Protein AF-0000000083021044 (afdb_homodimer)

pLDDT: mean 78.01, std 15.36, range [31.64, 97.0]

Solvent-accessible surface area (backbone atoms only — not comparable to full-atom values): 18162 Å² total; per-residue (Å²): 94,71,62,59,51,50,44,26,51,69,60,33,57,65,56,60,60,40,47,51,57,67,43,40,63,58,53,46,48,50,33,52,51,27,56,54,63,16,40,71,82,75,56,84,70,78,70,78,61,80,80,69,59,65,55,61,57,56,46,68,74,51,58,67,66,60,39,52,46,48,49,30,51,53,47,49,54,54,48,48,44,67,67,68,42,84,64,79,58,44,89,50,41,62,68,36,46,51,48,26,52,50,46,48,52,53,52,36,54,53,40,51,55,42,48,50,48,48,46,40,20,47,51,50,48,42,17,70,74,54,40,55,37,52,27,50,37,47,51,52,45,53,49,50,55,51,53,52,51,46,48,53,50,51,51,51,51,47,55,60,58,58,59,58,65,67,78,106,94,72,61,59,53,52,42,26,50,67,60,35,57,64,55,59,60,41,49,50,58,67,42,38,62,56,55,49,48,50,35,51,52,26,57,53,64,16,39,71,82,75,58,84,71,77,69,80,60,79,79,67,60,65,56,62,57,56,45,68,75,50,59,66,66,59,38,52,46,48,51,31,52,52,48,48,54,54,47,47,43,67,65,69,40,83,65,80,59,46,89,49,41,62,69,36,46,50,49,26,52,50,47,47,52,52,52,36,54,54,40,50,54,45,45,50,47,48,46,43,22,47,52,49,47,43,17,72,75,55,42,55,37,53,26,51,37,47,51,51,45,52,49,52,53,51,52,52,52,46,49,53,49,51,52,51,51,48,53,60,58,57,59,60,65,67,78,105

Nearest PDB structures (foldseek):
  7ux1-assembly1_A  TM=3.357E-01  e=3.607E-01  Escherichia coli K-12
  8c5v-assembly1_I  TM=1.972E-01  e=9.872E+00  Escherichia coli
  7nyw-assembly1_B  TM=2.671E-01  e=3.184E+00  Photorhabdus thracensis
  8c5v-assembly1_I  TM=2.238E-01  e=6.993E+00  Escherichia coli

Foldseek 3Di:
DVVLVCLLCVQPPCCLVVVLVVCVVVLVVLLVVLVPQQADDDDPDDDPDDDPVVVVVVQVPDDPLSVLVVVLVVLVVVLVCLVPPDCPVGPTRPVSSVSSSVSSVVSNVSSVVSSVSSVVSSLVSLCVVPNNVVSVVVVVVVVVVVVVVVVVVVVVVVVVVVVVVPVD/DVVLVVLLCVQPPCCLVVVLVVCVVVLVVLLVVLVPQQADDDDPDDDPDDDPVVVVVVQVPDDPLSVLVVVLVVLVVVLVCLVPPDCPVGPTRPVSSVSSSVSSVVSNVSSVVVSVSSVVSSLVSLCVVPHNVVSVVVVVVVVVVVVVVVVVVVVVVVVVVVVVVPVD

Secondary structure (DSSP, 8-state):
-HHHHHHHHHHS-HHHHHHHHHHHHHHHHHHHHHHHHHSSSPP-PPPSS---HHHHHHHTTS-HHHHHHHHHHHHHHHHHHHHHS--TT----HHHHHHHHHHHHHHHHHHHHHHHHHHHHHHHHHHHHH-HHHHHHHHHHHHHHHHHHHHHHHHHHHHHHHHHHH--/-HHHHHHHHHHS-HHHHHHHHHHHHHHHHHHHHHHHHHSSSPP-PPPSS---HHHHHHHTTS-HHHHHHHHHHHHHHHHHHHHHS-GGG----HHHHHHHHHHHHHHHHHHHHHHHHHHHHHHHHHHHHH-HHHHHHHHHHHHHHHHHHHHHHHHHHHHHHHHHHH--

Sequence (336 aa):
DQRCLLVLCSTLSPALCCDWLRHYGHYSNMSLSLLRLMGGQVTEQESPVPFPYRFYISIRTTEVRSQVVFVRDSLVQIADLYRHGNLSSVTWDTDRTNGFRMSLDRQIDELRTLTVALSVALTVVLCLQGGGSAYWQLIRKETQLHLEQLDLLVNSIRSSVVSTSVQGDQRCLLVLCSTLSPALCCDWLRHYGHYSNMSLSLLRLMGGQVTEQESPVPFPYRFYISIRTTEVRSQVVFVRDSLVQIADLYRHGNLSSVTWDTDRTNGFRMSLDRQIDELRTLTVALSVALTVVLCLQGGGSAYWQLIRKETQLHLEQLDLLVNSIRSSVVSTSVQG

Organism: Echeneis naucrates (NCBI:txid173247)

Radius of gyration: 20.8 Å; Cα contacts (8 Å, |Δi|>4): 319; chains: 2; bounding box: 54×59×43 Å

Structure (mmCIF, N/CA/C/O backbone):
data_AF-0000000083021044-model_v1
#
loop_
_entity.id
_entity.type
_entity.pdbx_description
1 polymer 'Interferon a3-like'
#
loop_
_atom_site.group_PDB
_atom_site.id
_atom_site.type_symbol
_atom_site.label_atom_id
_atom_site.label_alt_id
_atom_site.label_comp_id
_atom_site.label_asym_id
_atom_site.label_entity_id
_atom_site.label_seq_id
_atom_site.pdbx_PDB_ins_code
_atom_site.Cartn_x
_atom_site.Cartn_y
_atom_site.Cartn_z
_atom_site.occupancy
_atom_site.B_iso_or_equiv
_atom_site.auth_seq_id
_atom_site.auth_comp_id
_atom_site.auth_asym_id
_atom_site.auth_atom_id
_atom_site.pdbx_PDB_model_num
ATOM 1 N N . ASP A 1 1 ? 11.648 18.5 -1.213 1 32.34 1 ASP A N 1
ATOM 2 C CA . ASP A 1 1 ? 13 18.984 -0.949 1 32.34 1 ASP A CA 1
ATOM 3 C C . ASP A 1 1 ? 13.828 17.938 -0.199 1 32.34 1 ASP A C 1
ATOM 5 O O . ASP A 1 1 ? 13.297 17.234 0.656 1 32.34 1 ASP A O 1
ATOM 9 N N . GLN A 1 2 ? 14.977 17.625 -0.726 1 36.31 2 GLN A N 1
ATOM 10 C CA . GLN A 1 2 ? 16.016 16.781 -0.146 1 36.31 2 GLN A CA 1
ATOM 11 C C . GLN A 1 2 ? 16.141 17.016 1.356 1 36.31 2 GLN A C 1
ATOM 13 O O . GLN A 1 2 ? 16.5 16.109 2.105 1 36.31 2 GLN A O 1
ATOM 18 N N . ARG A 1 3 ? 15.852 18.234 1.677 1 41.44 3 ARG A N 1
ATOM 19 C CA . ARG A 1 3 ? 16.031 18.625 3.07 1 41.44 3 ARG A CA 1
ATOM 20 C C . ARG A 1 3 ? 15.086 17.859 3.984 1 41.44 3 ARG A C 1
ATOM 22 O O . ARG A 1 3 ? 15.484 17.422 5.066 1 41.44 3 ARG A O 1
ATOM 29 N N . CYS A 1 4 ? 13.938 17.641 3.514 1 41.75 4 CYS A N 1
ATOM 30 C CA . CYS A 1 4 ? 12.953 16.891 4.273 1 41.75 4 CYS A CA 1
ATOM 31 C C . CYS A 1 4 ? 13.406 15.445 4.461 1 41.75 4 CYS A C 1
ATOM 33 O O . CYS A 1 4 ? 13.242 14.875 5.543 1 41.75 4 CYS A O 1
ATOM 35 N N . LEU A 1 5 ? 14.023 14.898 3.471 1 44.34 5 LEU A N 1
ATOM 36 C CA . LEU A 1 5 ? 14.555 13.547 3.582 1 44.34 5 LEU A CA 1
ATOM 37 C C . LEU A 1 5 ? 15.688 13.484 4.602 1 44.34 5 LEU A C 1
ATOM 39 O O . LEU A 1 5 ? 15.742 12.562 5.422 1 44.34 5 LEU A O 1
ATOM 43 N N . LEU A 1 6 ? 16.578 14.422 4.43 1 44.88 6 LEU A N 1
ATOM 44 C CA . LEU A 1 6 ? 17.719 14.469 5.348 1 44.88 6 LEU A CA 1
ATOM 45 C C . LEU A 1 6 ? 17.25 14.617 6.789 1 44.88 6 LEU A C 1
ATOM 47 O O . LEU A 1 6 ? 17.766 13.961 7.691 1 44.88 6 LEU A O 1
ATOM 51 N N . VAL A 1 7 ? 16.219 15.445 6.93 1 49.03 7 VAL A N 1
ATOM 52 C CA . VAL A 1 7 ? 15.711 15.656 8.281 1 49.03 7 VAL A CA 1
ATOM 53 C C . VAL A 1 7 ? 15.039 14.383 8.781 1 49.03 7 VAL A C 1
ATOM 55 O O . VAL A 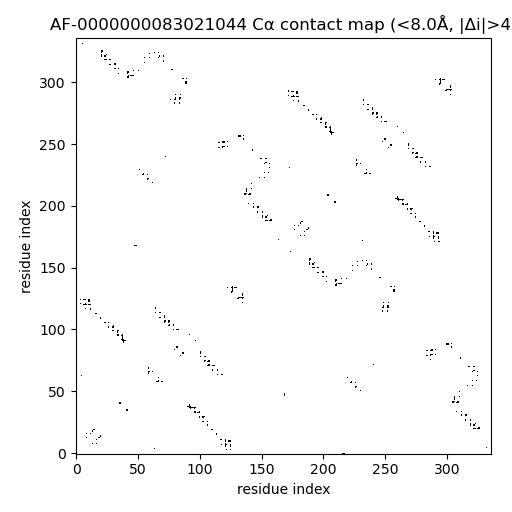1 7 ? 15.211 14 9.938 1 49.03 7 VAL A O 1
ATOM 58 N N . LEU A 1 8 ? 14.375 13.664 7.832 1 53.72 8 LEU A N 1
ATOM 59 C CA . LEU A 1 8 ? 13.75 12.414 8.242 1 53.72 8 LEU A CA 1
ATOM 60 C C . LEU A 1 8 ? 14.797 11.391 8.656 1 53.72 8 LEU A C 1
ATOM 62 O O . LEU A 1 8 ? 14.641 10.719 9.68 1 53.72 8 LEU A O 1
ATOM 66 N N . CYS A 1 9 ? 15.734 11.242 7.762 1 50.03 9 CYS A N 1
ATOM 67 C CA . CYS A 1 9 ? 16.812 10.312 8.094 1 50.03 9 CYS A CA 1
ATOM 68 C C . CYS A 1 9 ? 17.562 10.766 9.336 1 50.03 9 CYS A C 1
ATOM 70 O O . CYS A 1 9 ? 18.031 9.938 10.125 1 50.03 9 CYS A O 1
ATOM 72 N N . SER A 1 10 ? 17.672 12.07 9.438 1 51.81 10 SER A N 1
ATOM 73 C CA . SER A 1 10 ? 18.375 12.578 10.609 1 51.81 10 SER A CA 1
ATOM 74 C C . SER A 1 10 ? 17.578 12.312 11.883 1 51.81 10 SER A C 1
ATOM 76 O O . SER A 1 10 ? 18.141 12.281 12.984 1 51.81 10 SER A O 1
ATOM 78 N N . THR A 1 11 ? 16.281 12.195 11.664 1 51.59 11 THR A N 1
ATOM 79 C CA . THR A 1 11 ? 15.43 11.93 12.82 1 51.59 11 THR A CA 1
ATOM 80 C C . THR A 1 11 ? 15.305 10.422 13.055 1 51.59 11 THR A C 1
ATOM 82 O O . THR A 1 11 ? 14.93 9.992 14.148 1 51.59 11 THR A O 1
ATOM 85 N N . LEU A 1 12 ? 15.43 9.719 12 1 55.06 12 LEU A N 1
ATOM 86 C CA . LEU A 1 12 ? 15.461 8.266 12.172 1 55.06 12 LEU A CA 1
ATOM 87 C C . LEU A 1 12 ? 16.859 7.789 12.516 1 55.06 12 LEU A C 1
ATOM 89 O O . LEU A 1 12 ? 17.844 8.406 12.109 1 55.06 12 LEU A O 1
ATOM 93 N N . SER A 1 13 ? 17.031 6.918 13.43 1 57.03 13 SER A N 1
ATOM 94 C CA . SER A 1 13 ? 18.359 6.367 13.625 1 57.03 13 SER A CA 1
ATOM 95 C C . SER A 1 13 ? 18.906 5.758 12.336 1 57.03 13 SER A C 1
ATOM 97 O O . SER A 1 13 ? 18.172 5.129 11.578 1 57.03 13 SER A O 1
ATOM 99 N N . PRO A 1 14 ? 20.062 6.219 11.898 1 53.38 14 PRO A N 1
ATOM 100 C CA . PRO A 1 14 ? 20.75 5.547 10.789 1 53.38 14 PRO A CA 1
ATOM 101 C C . PRO A 1 14 ? 20.5 4.039 10.773 1 53.38 14 PRO A C 1
ATOM 103 O O . PRO A 1 14 ? 20.344 3.447 9.703 1 53.38 14 PRO A O 1
ATOM 106 N N . ALA A 1 15 ? 20.297 3.479 11.875 1 56.53 15 ALA A N 1
ATOM 107 C CA . ALA A 1 15 ? 20.156 2.033 12.016 1 56.53 15 ALA A CA 1
ATOM 108 C C . ALA A 1 15 ? 18.828 1.554 11.461 1 56.53 15 ALA A C 1
ATOM 110 O O . ALA A 1 15 ? 18.766 0.54 10.758 1 56.53 15 ALA A O 1
ATOM 111 N N . LEU A 1 16 ? 17.828 2.275 11.734 1 59.22 16 LEU A N 1
ATOM 112 C CA . LEU A 1 16 ? 16.516 1.773 11.344 1 59.22 16 LEU A CA 1
ATOM 113 C C . LEU A 1 16 ? 16.328 1.841 9.836 1 59.22 16 LEU A C 1
ATOM 115 O O . LEU A 1 16 ? 15.867 0.88 9.219 1 59.22 16 LEU A O 1
ATOM 119 N N . CYS A 1 17 ? 16.688 3.021 9.336 1 60.53 17 CYS A N 1
ATOM 120 C CA . CYS A 1 17 ? 16.562 3.146 7.887 1 60.53 17 CYS A CA 1
ATOM 121 C C . CYS A 1 17 ? 17.656 2.34 7.184 1 60.53 17 CYS A C 1
ATOM 123 O O . CYS A 1 17 ? 17.359 1.552 6.285 1 60.53 17 CYS A O 1
ATOM 125 N N . CYS A 1 18 ? 18.75 2.393 7.82 1 65.12 18 CYS A N 1
ATOM 126 C CA . CYS A 1 18 ? 19.922 1.852 7.148 1 65.12 18 CYS A CA 1
ATOM 127 C C . CYS A 1 18 ? 19.984 0.335 7.289 1 65.12 18 CYS A C 1
ATOM 129 O O . CYS A 1 18 ? 20.328 -0.368 6.34 1 65.12 18 CYS A O 1
ATOM 131 N N . ASP A 1 19 ? 19.594 -0.045 8.438 1 73.19 19 ASP A N 1
ATOM 132 C CA . ASP A 1 19 ? 19.766 -1.478 8.656 1 73.19 19 ASP A CA 1
ATOM 133 C C . ASP A 1 19 ? 18.891 -2.291 7.711 1 73.19 19 ASP A C 1
ATOM 135 O O . ASP A 1 19 ? 19.359 -3.191 7.023 1 73.19 19 ASP A O 1
ATOM 139 N N . TRP A 1 20 ? 17.703 -1.823 7.609 1 75.25 20 TRP A N 1
ATOM 140 C CA . TRP A 1 20 ? 16.797 -2.586 6.746 1 75.25 20 TRP A CA 1
ATOM 141 C C . TRP A 1 20 ? 17.188 -2.412 5.277 1 75.25 20 TRP A C 1
ATOM 143 O O . TRP A 1 20 ? 17.203 -3.383 4.516 1 75.25 20 TRP A O 1
ATOM 153 N N . LEU A 1 21 ? 17.453 -1.235 4.941 1 76.5 21 LEU A N 1
ATOM 154 C CA . LEU A 1 21 ? 17.828 -0.965 3.561 1 76.5 21 LEU A CA 1
ATOM 155 C C . LEU A 1 21 ? 19.094 -1.732 3.186 1 76.5 21 LEU A C 1
ATOM 157 O O . LEU A 1 21 ? 19.188 -2.275 2.082 1 76.5 21 LEU A O 1
ATOM 161 N N . ARG A 1 22 ? 19.953 -1.799 4.297 1 76.94 22 ARG A N 1
ATOM 162 C CA . ARG A 1 22 ? 21.234 -2.451 4.059 1 76.94 22 ARG A CA 1
ATOM 163 C C . ARG A 1 22 ? 21.062 -3.957 3.889 1 76.94 22 ARG A C 1
ATOM 165 O O . ARG A 1 22 ? 21.75 -4.582 3.084 1 76.94 22 ARG A O 1
ATOM 172 N N . HIS A 1 23 ? 20.062 -4.465 4.484 1 86.19 23 HIS A N 1
ATOM 173 C CA . HIS A 1 23 ? 19.969 -5.918 4.504 1 86.19 23 HIS A CA 1
ATOM 174 C C . HIS A 1 23 ? 18.859 -6.41 3.578 1 86.19 23 HIS A C 1
ATOM 176 O O . HIS A 1 23 ? 18.703 -7.617 3.377 1 86.19 23 HIS A O 1
ATOM 182 N N . TYR A 1 24 ? 18.172 -5.52 2.967 1 87.75 24 TYR A N 1
ATOM 183 C CA . TYR A 1 24 ? 17.047 -5.93 2.145 1 87.75 24 TYR A CA 1
ATOM 184 C C . TYR A 1 24 ? 17.484 -6.867 1.029 1 87.75 24 TYR A C 1
ATOM 186 O O . TYR A 1 24 ? 16.781 -7.82 0.693 1 87.75 24 TYR A O 1
ATOM 194 N N . GLY A 1 25 ? 18.672 -6.516 0.46 1 88.31 25 GLY A N 1
ATOM 195 C CA . GLY A 1 25 ? 19.172 -7.379 -0.593 1 88.31 25 GLY A CA 1
ATOM 196 C C . GLY A 1 25 ? 19.328 -8.828 -0.16 1 88.31 25 GLY A C 1
ATOM 197 O O . GLY A 1 25 ? 19.016 -9.742 -0.925 1 88.31 25 GLY A O 1
ATOM 198 N N . HIS A 1 26 ? 19.797 -8.938 0.999 1 90.38 26 HIS A N 1
ATOM 199 C CA . HIS A 1 26 ? 19.938 -10.281 1.548 1 90.38 26 HIS A CA 1
ATOM 200 C C . HIS A 1 26 ? 18.594 -10.953 1.725 1 90.38 26 HIS A C 1
ATOM 202 O O . HIS A 1 26 ? 18.406 -12.109 1.33 1 90.38 26 HIS A O 1
ATOM 208 N N . TYR A 1 27 ? 17.656 -10.281 2.281 1 90.56 27 TYR A N 1
ATOM 209 C CA . TYR A 1 27 ? 16.328 -10.836 2.514 1 90.56 27 TYR A CA 1
ATOM 210 C C . TYR A 1 27 ? 15.609 -11.117 1.196 1 90.56 27 TYR A C 1
ATOM 212 O O . TYR A 1 27 ? 14.953 -12.148 1.051 1 90.56 27 TYR A O 1
ATOM 220 N N . SER A 1 28 ? 15.75 -10.172 0.326 1 91.38 28 SER A N 1
ATOM 221 C CA . SER A 1 28 ? 15.156 -10.352 -0.994 1 91.38 28 SER A CA 1
ATOM 222 C C . SER A 1 28 ? 15.727 -11.57 -1.701 1 91.38 28 SER A C 1
ATOM 224 O O . SER A 1 28 ? 14.984 -12.375 -2.271 1 91.38 28 SER A O 1
ATOM 226 N N . ASN A 1 29 ? 17.031 -11.75 -1.617 1 93.5 29 ASN A N 1
ATOM 227 C CA . ASN A 1 29 ? 17.688 -12.898 -2.225 1 93.5 29 ASN A CA 1
ATOM 228 C C . ASN A 1 29 ? 17.219 -14.211 -1.59 1 93.5 29 ASN A C 1
ATOM 230 O O . ASN A 1 29 ? 17.047 -15.211 -2.283 1 93.5 29 ASN A O 1
ATOM 234 N N . MET A 1 30 ? 17.172 -14.125 -0.341 1 93.94 30 MET A N 1
ATOM 235 C CA . MET A 1 30 ? 16.688 -15.305 0.364 1 93.94 30 MET A CA 1
ATOM 236 C C . MET A 1 30 ? 15.273 -15.664 -0.088 1 93.94 30 MET A C 1
ATOM 238 O O . MET A 1 30 ? 14.992 -16.828 -0.406 1 93.94 30 MET A O 1
ATOM 242 N N . SER A 1 31 ? 14.391 -14.695 -0.135 1 95.88 31 SER A N 1
ATOM 243 C CA . SER A 1 31 ? 13.023 -14.922 -0.577 1 95.88 31 SER A CA 1
ATOM 244 C C . SER A 1 31 ? 12.984 -15.445 -2.012 1 95.88 31 SER A C 1
ATOM 246 O O . SER A 1 31 ? 12.242 -16.375 -2.318 1 95.88 31 SER A O 1
ATOM 248 N N . LEU A 1 32 ? 13.773 -14.883 -2.891 1 96 32 LEU A N 1
ATOM 249 C CA . LEU A 1 32 ? 13.82 -15.281 -4.293 1 96 32 LEU A CA 1
ATOM 250 C C . LEU A 1 32 ? 14.359 -16.703 -4.445 1 96 32 LEU A C 1
ATOM 252 O O . LEU A 1 32 ? 13.844 -17.484 -5.242 1 96 32 LEU A O 1
ATOM 256 N N . SER A 1 33 ? 15.438 -16.984 -3.66 1 95.56 33 SER A N 1
ATOM 257 C CA . SER A 1 33 ? 16.016 -18.328 -3.703 1 95.56 33 SER A CA 1
ATOM 258 C C . SER A 1 33 ? 15.008 -19.375 -3.24 1 95.56 33 SER A C 1
ATOM 260 O O . SER A 1 33 ? 14.852 -20.422 -3.875 1 95.56 33 SER A O 1
ATOM 262 N N . LEU A 1 34 ? 14.312 -19.094 -2.146 1 96.31 34 LEU A N 1
ATOM 263 C CA . LEU A 1 34 ? 13.297 -20 -1.637 1 96.31 34 LEU A CA 1
ATOM 264 C C . LEU A 1 34 ? 12.164 -20.172 -2.646 1 96.31 34 LEU A C 1
ATOM 266 O O . LEU A 1 34 ? 11.695 -21.297 -2.873 1 96.31 34 LEU A O 1
ATOM 270 N N . LEU A 1 35 ? 11.773 -19.156 -3.271 1 96.19 35 LEU A N 1
ATOM 271 C CA . LEU A 1 35 ? 10.719 -19.188 -4.285 1 96.19 35 LEU A CA 1
ATOM 272 C C . LEU A 1 35 ? 11.141 -20.047 -5.469 1 96.19 35 LEU A C 1
ATOM 274 O O . LEU A 1 35 ? 10.328 -20.812 -5.992 1 96.19 35 LEU A O 1
ATOM 278 N N . ARG A 1 36 ? 12.344 -19.922 -5.852 1 93.5 36 ARG A N 1
ATOM 279 C CA . ARG A 1 36 ? 12.859 -20.688 -6.977 1 93.5 36 ARG A CA 1
ATOM 280 C C . ARG A 1 36 ? 12.938 -22.172 -6.633 1 93.5 36 ARG A C 1
ATOM 282 O O . ARG A 1 36 ? 12.664 -23.031 -7.477 1 93.5 36 ARG A O 1
ATOM 289 N N . LEU A 1 37 ? 13.25 -22.438 -5.398 1 94.56 37 LEU A N 1
ATOM 290 C CA . LEU A 1 37 ? 13.539 -23.812 -5 1 94.56 37 LEU A CA 1
ATOM 291 C C . LEU A 1 37 ? 12.266 -24.531 -4.559 1 94.56 37 LEU A C 1
ATOM 293 O O . LEU A 1 37 ? 12.234 -25.75 -4.469 1 94.56 37 LEU A O 1
ATOM 297 N N . MET A 1 38 ? 11.25 -23.75 -4.246 1 94.5 38 MET A N 1
ATOM 298 C CA . MET A 1 38 ? 10.062 -24.375 -3.674 1 94.5 38 MET A CA 1
ATOM 299 C C . MET A 1 38 ? 9.32 -25.203 -4.727 1 94.5 38 MET A C 1
ATOM 301 O O . MET A 1 38 ? 8.633 -26.172 -4.395 1 94.5 38 MET A O 1
ATOM 305 N N . GLY A 1 39 ? 9.562 -24.766 -5.848 1 88.06 39 GLY A N 1
ATOM 306 C CA . GLY A 1 39 ? 8.906 -25.469 -6.941 1 88.06 39 GLY A CA 1
ATOM 307 C C . GLY A 1 39 ? 9.867 -25.891 -8.031 1 88.06 39 GLY A C 1
ATOM 308 O O . GLY A 1 39 ? 11.078 -25.672 -7.93 1 88.06 39 GLY A O 1
ATOM 309 N N . GLY A 1 40 ? 9.531 -26.766 -8.93 1 83.06 40 GLY A N 1
ATOM 310 C CA . GLY A 1 40 ? 10.328 -27.141 -10.094 1 83.06 40 GLY A CA 1
ATOM 311 C C . GLY A 1 40 ? 10.562 -25.984 -11.055 1 83.06 40 GLY A C 1
ATOM 312 O O . GLY A 1 40 ? 10.758 -24.844 -10.633 1 83.06 40 GLY A O 1
ATOM 313 N N . GLN A 1 41 ? 10.648 -26.25 -12.211 1 88.5 41 GLN A N 1
ATOM 314 C CA . GLN A 1 41 ? 10.898 -25.234 -13.227 1 88.5 41 GLN A CA 1
ATOM 315 C C . GLN A 1 41 ? 9.766 -24.203 -13.266 1 88.5 41 GLN A C 1
ATOM 317 O O . GLN A 1 41 ? 8.594 -24.562 -13.172 1 88.5 41 GLN A O 1
ATOM 322 N N . VAL A 1 42 ? 10.195 -22.953 -13.328 1 89.38 42 VAL A N 1
ATOM 323 C CA . VAL A 1 42 ? 9.219 -21.875 -13.438 1 89.38 42 VAL A CA 1
ATOM 324 C C . VAL A 1 42 ? 8.5 -21.969 -14.781 1 89.38 42 VAL A C 1
ATOM 326 O O . VAL A 1 42 ? 9.125 -22.203 -15.82 1 89.38 42 VAL A O 1
ATOM 329 N N . THR A 1 43 ? 7.219 -21.828 -14.75 1 87.81 43 THR A N 1
ATOM 330 C CA . THR A 1 43 ? 6.406 -21.984 -15.945 1 87.81 43 THR A CA 1
ATOM 331 C C . THR A 1 43 ? 6.762 -20.922 -16.984 1 87.81 43 THR A C 1
ATOM 333 O O . THR A 1 43 ? 7.145 -19.797 -16.625 1 87.81 43 THR A O 1
ATOM 336 N N . GLU A 1 44 ? 6.633 -21.312 -18.219 1 87.06 44 GLU A N 1
ATOM 337 C CA . GLU A 1 44 ? 6.855 -20.375 -19.312 1 87.06 44 GLU A CA 1
ATOM 338 C C . GLU A 1 44 ? 5.535 -19.812 -19.844 1 87.06 44 GLU A C 1
ATOM 340 O O . GLU A 1 44 ? 5.527 -18.953 -20.734 1 87.06 44 GLU A O 1
ATOM 345 N N . GLN A 1 45 ? 4.508 -20.203 -19.25 1 80.88 45 GLN A N 1
ATOM 346 C CA . GLN A 1 45 ? 3.197 -19.703 -19.656 1 80.88 45 GLN A CA 1
ATOM 347 C C . GLN A 1 45 ? 3.072 -18.219 -19.391 1 80.88 45 GLN A C 1
ATOM 349 O O . GLN A 1 45 ? 3.537 -17.719 -18.359 1 80.88 45 GLN A O 1
ATOM 354 N N . GLU A 1 46 ? 2.445 -17.594 -20.328 1 75.56 46 GLU A N 1
ATOM 355 C CA . GLU A 1 46 ? 2.25 -16.156 -20.172 1 75.56 46 GLU A CA 1
ATOM 356 C C . GLU A 1 46 ? 1.085 -15.852 -19.234 1 75.56 46 GLU A C 1
ATOM 358 O O . GLU A 1 46 ? 0.07 -16.547 -19.266 1 75.56 46 GLU A O 1
ATOM 363 N N . SER A 1 47 ? 1.334 -14.844 -18.391 1 72.5 47 SER A N 1
ATOM 364 C CA . SER A 1 47 ? 0.272 -14.398 -17.5 1 72.5 47 SER A CA 1
ATOM 365 C C . SER A 1 47 ? -0.849 -13.711 -18.281 1 72.5 47 SER A C 1
ATOM 367 O O . SER A 1 47 ? -0.59 -12.961 -19.219 1 72.5 47 SER A O 1
ATOM 369 N N . PRO A 1 48 ? -2.064 -14.047 -17.938 1 64.31 48 PRO A N 1
ATOM 370 C CA . PRO A 1 48 ? -3.188 -13.359 -18.578 1 64.31 48 PRO A CA 1
ATOM 371 C C . PRO A 1 48 ? -3.277 -11.883 -18.203 1 64.31 48 PRO A C 1
ATOM 373 O O . PRO A 1 48 ? -3.963 -11.109 -18.875 1 64.31 48 PRO A O 1
ATOM 376 N N . VAL A 1 49 ? -2.699 -11.516 -17.156 1 63.28 49 VAL A N 1
ATOM 377 C CA . VAL A 1 49 ? -2.664 -10.133 -16.688 1 63.28 49 VAL A CA 1
ATOM 378 C C . VAL A 1 49 ? -1.257 -9.57 -16.859 1 63.28 49 VAL A C 1
ATOM 380 O O . VAL A 1 49 ? -0.283 -10.156 -16.391 1 63.28 49 VAL A O 1
ATOM 383 N N . PRO A 1 50 ? -1.258 -8.422 -17.625 1 65.62 50 PRO A N 1
ATOM 384 C CA . PRO A 1 50 ? 0.072 -7.836 -17.797 1 65.62 50 PRO A CA 1
ATOM 385 C C . PRO A 1 50 ? 0.714 -7.414 -16.484 1 65.62 50 PRO A C 1
ATOM 387 O O . PRO A 1 50 ? 0.022 -6.934 -15.578 1 65.62 50 PRO A O 1
ATOM 390 N N . PHE A 1 51 ? 2.037 -7.641 -16.391 1 74.62 51 PHE A N 1
ATOM 391 C CA . PHE A 1 51 ? 2.797 -7.184 -15.227 1 74.62 51 PHE A CA 1
ATOM 392 C C . PHE A 1 51 ? 2.777 -5.664 -15.133 1 74.62 51 PHE A C 1
ATOM 394 O O . PHE A 1 51 ? 2.93 -4.973 -16.141 1 74.62 51 PHE A O 1
ATOM 401 N N . PRO A 1 52 ? 2.52 -5.094 -13.953 1 75.31 52 PRO A N 1
ATOM 402 C CA . PRO A 1 52 ? 2.338 -3.648 -13.781 1 75.31 52 PRO A CA 1
ATOM 403 C C . PRO A 1 52 ? 3.662 -2.893 -13.703 1 75.31 52 PRO A C 1
ATOM 405 O O . PRO A 1 52 ? 3.883 -2.125 -12.758 1 75.31 52 PRO A O 1
ATOM 408 N N . TYR A 1 53 ? 4.43 -2.883 -14.773 1 78.75 53 TYR A N 1
ATOM 409 C CA . TYR A 1 53 ? 5.734 -2.229 -14.797 1 78.75 53 TYR A CA 1
ATOM 410 C C . TYR A 1 53 ? 5.59 -0.725 -14.594 1 78.75 53 TYR A C 1
ATOM 412 O O . TYR A 1 53 ? 6.449 -0.09 -13.977 1 78.75 53 TYR A O 1
ATOM 420 N N . ARG A 1 54 ? 4.535 -0.216 -15.078 1 71.25 54 ARG A N 1
ATOM 421 C CA . ARG A 1 54 ? 4.336 1.229 -15.008 1 71.25 54 ARG A CA 1
ATOM 422 C C . ARG A 1 54 ? 4.238 1.696 -13.562 1 71.25 54 ARG A C 1
ATOM 424 O O . ARG A 1 54 ? 4.688 2.793 -13.227 1 71.25 54 ARG A O 1
ATOM 431 N N . PHE A 1 55 ? 3.732 0.897 -12.75 1 73.25 55 PHE A N 1
ATOM 432 C CA . PHE A 1 55 ? 3.639 1.224 -11.336 1 73.25 55 PHE A CA 1
ATOM 433 C C . PHE A 1 55 ? 5.023 1.32 -10.711 1 73.25 55 PHE A C 1
ATOM 435 O O . PHE A 1 55 ? 5.301 2.244 -9.938 1 73.25 55 PHE A O 1
ATOM 442 N N . TYR A 1 56 ? 5.879 0.413 -11.062 1 83.44 56 TYR A N 1
ATOM 443 C CA . TYR A 1 56 ? 7.227 0.389 -10.516 1 83.44 56 TYR A CA 1
ATOM 444 C C . TYR A 1 56 ? 8.047 1.569 -11.023 1 83.44 56 TYR A C 1
ATOM 446 O O . TYR A 1 56 ? 8.898 2.1 -10.305 1 83.44 56 TYR A O 1
ATOM 454 N N . ILE A 1 57 ? 7.695 1.987 -12.227 1 84.19 57 ILE A N 1
ATOM 455 C CA . ILE A 1 57 ? 8.359 3.162 -12.781 1 84.19 57 ILE A CA 1
ATOM 456 C C . ILE A 1 57 ? 7.898 4.414 -12.031 1 84.19 57 ILE A C 1
ATOM 458 O O . ILE A 1 57 ? 8.719 5.238 -11.633 1 84.19 57 ILE A O 1
ATOM 462 N N . SER A 1 58 ? 6.68 4.531 -11.828 1 78.31 58 SER A N 1
ATOM 463 C CA . SER A 1 58 ? 6.094 5.719 -11.219 1 78.31 58 SER A CA 1
ATOM 464 C C . SER A 1 58 ? 6.516 5.852 -9.758 1 78.31 58 SER A C 1
ATOM 466 O O . SER A 1 58 ? 6.801 6.957 -9.289 1 78.31 58 SER A O 1
ATOM 468 N N . ILE A 1 59 ? 6.555 4.715 -9.016 1 81.5 59 ILE A N 1
ATOM 469 C CA . ILE A 1 59 ? 6.859 4.77 -7.594 1 81.5 59 ILE A CA 1
ATOM 470 C C . ILE A 1 59 ? 8.305 5.207 -7.387 1 81.5 59 ILE A C 1
ATOM 472 O O . ILE A 1 59 ? 8.633 5.828 -6.375 1 81.5 59 ILE A O 1
ATOM 476 N N . ARG A 1 60 ? 9.164 4.977 -8.336 1 82.94 60 ARG A N 1
ATOM 477 C CA . ARG A 1 60 ? 10.578 5.328 -8.234 1 82.94 60 ARG A CA 1
ATOM 478 C C . ARG A 1 60 ? 10.758 6.844 -8.164 1 82.94 60 ARG A C 1
ATOM 480 O O . ARG A 1 60 ? 11.781 7.328 -7.668 1 82.94 60 ARG A O 1
ATOM 487 N N . THR A 1 61 ? 9.766 7.57 -8.641 1 78.38 61 THR A N 1
ATOM 488 C CA . THR A 1 61 ? 9.891 9.023 -8.727 1 78.38 61 THR A CA 1
ATOM 489 C C . THR A 1 61 ? 9.242 9.695 -7.527 1 78.38 61 THR A C 1
ATOM 491 O O . THR A 1 61 ? 9.156 10.922 -7.465 1 78.38 61 THR A O 1
ATOM 494 N N . THR A 1 62 ? 8.789 8.945 -6.57 1 71.94 62 THR A N 1
ATOM 495 C CA . THR A 1 62 ? 8.148 9.484 -5.375 1 71.94 62 THR A CA 1
ATOM 496 C C . THR A 1 62 ? 9.148 9.586 -4.227 1 71.94 62 THR A C 1
ATOM 498 O O . THR A 1 62 ? 10.32 9.258 -4.387 1 71.94 62 THR A O 1
ATOM 501 N N . GLU A 1 63 ? 8.656 10.211 -3.039 1 71.56 63 GLU A N 1
ATOM 502 C CA . GLU A 1 63 ? 9.5 10.344 -1.857 1 71.56 63 GLU A CA 1
ATOM 503 C C . GLU A 1 63 ? 9.789 8.992 -1.224 1 71.56 63 GLU A C 1
ATOM 505 O O . GLU A 1 63 ? 9.031 8.039 -1.405 1 71.56 63 GLU A O 1
ATOM 510 N N . VAL A 1 64 ? 10.852 8.859 -0.561 1 75.88 64 VAL A N 1
ATOM 511 C CA . VAL A 1 64 ? 11.383 7.625 0.013 1 75.88 64 VAL A CA 1
ATOM 512 C C . VAL A 1 64 ? 10.32 6.969 0.891 1 75.88 64 VAL A C 1
ATOM 514 O O . VAL A 1 64 ? 10.148 5.746 0.864 1 75.88 64 VAL A O 1
ATOM 517 N N . ARG A 1 65 ? 9.672 7.711 1.685 1 75.38 65 ARG A N 1
ATOM 518 C CA . ARG A 1 65 ? 8.633 7.152 2.541 1 75.38 65 ARG A CA 1
ATOM 519 C C . ARG A 1 65 ? 7.594 6.395 1.721 1 75.38 65 ARG A C 1
ATOM 521 O O . ARG A 1 65 ? 7.234 5.266 2.059 1 75.38 65 ARG A O 1
ATOM 528 N N . SER A 1 66 ? 7.164 7.074 0.65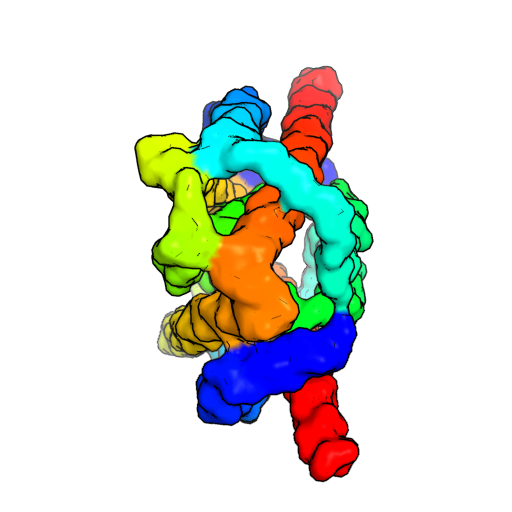4 1 74 66 SER A N 1
ATOM 529 C CA . SER A 1 66 ? 6.176 6.438 -0.214 1 74 66 SER A CA 1
ATOM 530 C C . SER A 1 66 ? 6.734 5.168 -0.849 1 74 66 SER A C 1
ATOM 532 O O . SER A 1 66 ? 6.012 4.188 -1.034 1 74 66 SER A O 1
ATOM 534 N N . GLN A 1 67 ? 7.957 5.23 -1.216 1 83.19 67 GLN A N 1
ATOM 535 C CA . GLN A 1 67 ? 8.602 4.062 -1.808 1 83.19 67 GLN A CA 1
ATOM 536 C C . GLN A 1 67 ? 8.664 2.906 -0.814 1 83.19 67 GLN A C 1
ATOM 538 O O . GLN A 1 67 ? 8.336 1.768 -1.159 1 83.19 67 GLN A O 1
ATOM 543 N N . VAL A 1 68 ? 9.031 3.137 0.375 1 84.94 68 VAL A N 1
ATOM 544 C CA . VAL A 1 68 ? 9.164 2.109 1.402 1 84.94 68 VAL A CA 1
ATOM 545 C C . VAL A 1 68 ? 7.789 1.526 1.729 1 84.94 68 VAL A C 1
ATOM 547 O O . VAL A 1 68 ? 7.645 0.311 1.88 1 84.94 68 VAL A O 1
ATOM 550 N N . VAL A 1 69 ? 6.84 2.336 1.822 1 81.38 69 VAL A N 1
ATOM 551 C CA . VAL A 1 69 ? 5.469 1.896 2.055 1 81.38 69 VAL A CA 1
ATOM 552 C C . VAL A 1 69 ? 5.016 0.994 0.91 1 81.38 69 VAL A C 1
ATOM 554 O O . VAL A 1 69 ? 4.355 -0.024 1.137 1 81.38 69 VAL A O 1
ATOM 557 N N . PHE A 1 70 ? 5.324 1.419 -0.25 1 84.19 70 PHE A N 1
ATOM 558 C CA . PHE A 1 70 ? 4.98 0.625 -1.425 1 84.19 70 PHE A CA 1
ATOM 559 C C . PHE A 1 70 ? 5.605 -0.762 -1.342 1 84.19 70 PHE A C 1
ATOM 561 O O . PHE A 1 70 ? 4.961 -1.76 -1.672 1 84.19 70 PHE A O 1
ATOM 568 N N . VAL A 1 71 ? 6.848 -0.863 -0.971 1 90.62 71 VAL A N 1
ATOM 569 C CA . VAL A 1 71 ? 7.535 -2.143 -0.83 1 90.62 71 VAL A CA 1
ATOM 570 C C . VAL A 1 71 ? 6.816 -3.004 0.207 1 90.62 71 VAL A C 1
ATOM 572 O O . VAL A 1 71 ? 6.496 -4.164 -0.056 1 90.62 71 VAL A O 1
ATOM 575 N N . ARG A 1 72 ? 6.551 -2.475 1.34 1 87.69 72 ARG A N 1
ATOM 576 C CA . ARG A 1 72 ? 5.844 -3.188 2.398 1 87.69 72 ARG A CA 1
ATOM 577 C C . ARG A 1 72 ? 4.492 -3.703 1.906 1 87.69 72 ARG A C 1
ATOM 579 O O . ARG A 1 72 ? 4.172 -4.879 2.082 1 87.69 72 ARG A O 1
ATOM 586 N N . ASP A 1 73 ? 3.777 -2.869 1.324 1 81.06 73 ASP A N 1
ATOM 587 C CA . ASP A 1 73 ? 2.424 -3.203 0.894 1 81.06 73 ASP A CA 1
ATOM 588 C C . ASP A 1 73 ? 2.439 -4.273 -0.193 1 81.06 73 ASP A C 1
ATOM 590 O O . ASP A 1 73 ? 1.551 -5.129 -0.245 1 81.06 73 ASP A O 1
ATOM 594 N N . SER A 1 74 ? 3.389 -4.129 -1.115 1 85.44 74 SER A N 1
ATOM 595 C CA . SER A 1 74 ? 3.545 -5.152 -2.145 1 85.44 74 SER A CA 1
ATOM 596 C C . SER A 1 74 ? 3.865 -6.512 -1.528 1 85.44 74 SER A C 1
ATOM 598 O O . SER A 1 74 ? 3.309 -7.531 -1.939 1 85.44 74 SER A O 1
ATOM 600 N N . LEU A 1 75 ? 4.723 -6.52 -0.555 1 90.75 75 LEU A N 1
ATOM 601 C CA . LEU A 1 75 ? 5.066 -7.762 0.131 1 90.75 75 LEU A CA 1
ATOM 602 C C . LEU A 1 75 ? 3.859 -8.32 0.876 1 90.75 75 LEU A C 1
ATOM 604 O O . LEU A 1 75 ? 3.652 -9.539 0.906 1 90.75 75 LEU A O 1
ATOM 608 N N . VAL A 1 76 ? 3.055 -7.5 1.455 1 84.19 76 VAL A N 1
ATOM 609 C CA . VAL A 1 76 ? 1.833 -7.918 2.135 1 84.19 76 VAL A CA 1
ATOM 610 C C . VAL A 1 76 ? 0.888 -8.586 1.138 1 84.19 76 VAL A C 1
ATOM 612 O O . VAL A 1 76 ? 0.32 -9.641 1.422 1 84.19 76 VAL A O 1
ATOM 615 N N . GLN A 1 77 ? 0.711 -7.988 0.001 1 81.25 77 GLN A N 1
ATOM 616 C CA . GLN A 1 77 ? -0.164 -8.547 -1.025 1 81.25 77 GLN A CA 1
ATOM 617 C C . GLN A 1 77 ? 0.333 -9.914 -1.488 1 81.25 77 GLN A C 1
ATOM 619 O O . GLN A 1 77 ? -0.463 -10.836 -1.695 1 81.25 77 GLN A O 1
ATOM 624 N N . ILE A 1 78 ? 1.646 -10 -1.689 1 87.19 78 ILE A N 1
ATOM 625 C CA . ILE A 1 78 ? 2.234 -11.273 -2.084 1 87.19 78 ILE A CA 1
ATOM 626 C C . ILE A 1 78 ? 2.01 -12.312 -0.983 1 87.19 78 ILE A C 1
ATOM 628 O O . ILE A 1 78 ? 1.565 -13.43 -1.255 1 87.19 78 ILE A O 1
ATOM 632 N N . ALA A 1 79 ? 2.307 -11.938 0.244 1 89.31 79 ALA A N 1
ATOM 633 C CA . ALA A 1 79 ? 2.17 -12.852 1.373 1 89.31 79 ALA A CA 1
ATOM 634 C C . ALA A 1 79 ? 0.729 -13.336 1.52 1 89.31 79 ALA A C 1
ATOM 636 O O . ALA A 1 79 ? 0.487 -14.5 1.827 1 89.31 79 ALA A O 1
ATOM 637 N N . ASP A 1 80 ? -0.19 -12.484 1.309 1 81.12 80 ASP A N 1
ATOM 638 C CA . ASP A 1 80 ? -1.604 -12.812 1.443 1 81.12 80 ASP A CA 1
ATOM 639 C C . ASP A 1 80 ? -2.016 -13.891 0.444 1 81.12 80 ASP A C 1
ATOM 641 O O . ASP A 1 80 ? -2.857 -14.742 0.747 1 81.12 80 ASP A O 1
ATOM 645 N N . LEU A 1 81 ? -1.459 -13.836 -0.812 1 81.44 81 LEU A N 1
ATOM 646 C CA . LEU A 1 81 ? -1.764 -14.852 -1.815 1 81.44 81 LEU A CA 1
ATOM 647 C C . LEU A 1 81 ? -1.402 -16.25 -1.309 1 81.44 81 LEU A C 1
ATOM 649 O O . LEU A 1 81 ? -2.188 -17.188 -1.446 1 81.44 81 LEU A O 1
ATOM 653 N N . TYR A 1 82 ? -0.307 -16.344 -0.655 1 86.44 82 TYR A N 1
ATOM 654 C CA . TYR A 1 82 ? 0.194 -17.641 -0.214 1 86.44 82 TYR A CA 1
ATOM 655 C C . TYR A 1 82 ? -0.417 -18.047 1.126 1 86.44 82 TYR A C 1
ATOM 657 O O . TYR A 1 82 ? -0.456 -19.219 1.475 1 86.44 82 TYR A O 1
ATOM 665 N N . ARG A 1 83 ? -0.825 -17.062 1.805 1 83.62 83 ARG A N 1
ATOM 666 C CA . ARG A 1 83 ? -1.407 -17.328 3.115 1 83.62 83 ARG A CA 1
ATOM 667 C C . ARG A 1 83 ? -2.83 -17.859 2.986 1 83.62 83 ARG A C 1
ATOM 669 O O . ARG A 1 83 ? -3.209 -18.812 3.678 1 83.62 83 ARG A O 1
ATOM 676 N N . HIS A 1 84 ? -3.568 -17.266 2.178 1 74.81 84 HIS A N 1
ATOM 677 C CA . HIS A 1 84 ? -4.996 -17.562 2.123 1 74.81 84 HIS A CA 1
ATOM 678 C C . HIS A 1 84 ? -5.328 -18.469 0.934 1 74.81 84 HIS A C 1
ATOM 680 O O . HIS A 1 84 ? -6.434 -19 0.845 1 74.81 84 HIS A O 1
ATOM 686 N N . GLY A 1 85 ? -4.336 -18.609 0.08 1 74.31 85 GLY A N 1
ATOM 687 C CA . GLY A 1 85 ? -4.566 -19.484 -1.055 1 74.31 85 GLY A CA 1
ATOM 688 C C . GLY A 1 85 ? -4.48 -20.953 -0.699 1 74.31 85 GLY A C 1
ATOM 689 O O . GLY A 1 85 ? -3.824 -21.328 0.279 1 74.31 85 GLY A O 1
ATOM 690 N N . ASN A 1 86 ? -5.242 -21.734 -1.496 1 76.69 86 ASN A N 1
ATOM 691 C CA . ASN A 1 86 ? -5.156 -23.188 -1.342 1 76.69 86 ASN A CA 1
ATOM 692 C C . ASN A 1 86 ? -4.047 -23.781 -2.205 1 76.69 86 ASN A C 1
ATOM 694 O O . ASN A 1 86 ? -4.203 -23.891 -3.422 1 76.69 86 ASN A O 1
ATOM 698 N N . LEU A 1 87 ? -2.941 -24.266 -1.516 1 81.62 87 LEU A N 1
ATOM 699 C CA . LEU A 1 87 ? -1.759 -24.75 -2.221 1 81.62 87 LEU A CA 1
ATOM 700 C C . LEU A 1 87 ? -1.794 -26.266 -2.367 1 81.62 87 LEU A C 1
ATOM 702 O O . LEU A 1 87 ? -0.766 -26.891 -2.635 1 81.62 87 LEU A O 1
ATOM 706 N N . SER A 1 88 ? -2.902 -26.844 -2.166 1 81.31 88 SER A N 1
ATOM 707 C CA . SER A 1 88 ? -3.006 -28.297 -2.17 1 81.31 88 SER A CA 1
ATOM 708 C C . SER A 1 88 ? -2.816 -28.859 -3.572 1 81.31 88 SER A C 1
ATOM 710 O O . SER A 1 88 ? -2.482 -30.031 -3.734 1 81.31 88 SER A O 1
ATOM 712 N N . SER A 1 89 ? -3.033 -28.109 -4.582 1 79 89 SER A N 1
ATOM 713 C CA . SER A 1 89 ? -2.967 -28.578 -5.961 1 79 89 SER A CA 1
ATOM 714 C C . SER A 1 89 ? -1.526 -28.609 -6.465 1 79 89 SER A C 1
ATOM 716 O O . SER A 1 89 ? -1.251 -29.156 -7.539 1 79 89 SER A O 1
ATOM 718 N N . VAL A 1 90 ? -0.601 -28.016 -5.633 1 84.75 90 VAL A N 1
ATOM 719 C CA . VAL A 1 90 ? 0.788 -27.984 -6.078 1 84.75 90 VAL A CA 1
ATOM 720 C C . VAL A 1 90 ? 1.631 -28.922 -5.219 1 84.75 90 VAL A C 1
ATOM 722 O O . VAL A 1 90 ? 1.262 -29.219 -4.082 1 84.75 90 VAL A O 1
ATOM 725 N N . THR A 1 91 ? 2.713 -29.438 -5.832 1 88.88 91 THR A N 1
ATOM 726 C CA . THR A 1 91 ? 3.613 -30.359 -5.16 1 88.88 91 THR A CA 1
ATOM 727 C C . THR A 1 91 ? 4.867 -29.641 -4.676 1 88.88 91 THR A C 1
ATOM 729 O O . THR A 1 91 ? 5.965 -30.203 -4.707 1 88.88 91 THR A O 1
ATOM 732 N N . TRP A 1 92 ? 4.695 -28.391 -4.371 1 93.69 92 TRP A N 1
ATOM 733 C CA . TRP A 1 92 ? 5.82 -27.578 -3.9 1 93.69 92 TRP A CA 1
ATOM 734 C C . TRP A 1 92 ? 6.391 -28.156 -2.604 1 93.69 92 TRP A C 1
ATOM 736 O O . TRP A 1 92 ? 5.656 -28.734 -1.798 1 93.69 92 TRP A O 1
ATOM 746 N N . ASP A 1 93 ? 7.703 -27.984 -2.455 1 94.56 93 ASP A N 1
ATOM 747 C CA . ASP A 1 93 ? 8.367 -28.375 -1.21 1 94.56 93 ASP A CA 1
ATOM 748 C C . ASP A 1 93 ? 7.809 -27.578 -0.029 1 94.56 93 ASP A C 1
ATOM 750 O O . ASP A 1 93 ? 7.93 -26.344 0.016 1 94.56 93 ASP A O 1
ATOM 754 N N . THR A 1 94 ? 7.27 -28.25 0.898 1 93.06 94 THR A N 1
ATOM 755 C CA . THR A 1 94 ? 6.566 -27.609 2.006 1 93.06 94 THR A CA 1
ATOM 756 C C . THR A 1 94 ? 7.527 -26.781 2.857 1 93.06 94 THR A C 1
ATOM 758 O O . THR A 1 94 ? 7.199 -25.672 3.275 1 93.06 94 THR A O 1
ATOM 761 N N . ASP A 1 95 ? 8.703 -27.312 3.146 1 95 95 ASP A N 1
ATOM 762 C CA . ASP A 1 95 ? 9.688 -26.609 3.971 1 95 95 ASP A CA 1
ATOM 763 C C . ASP A 1 95 ? 10.156 -25.328 3.295 1 95 95 ASP A C 1
ATOM 765 O O . ASP A 1 95 ? 10.289 -24.297 3.947 1 95 95 ASP A O 1
ATOM 769 N N . ARG A 1 96 ? 10.398 -25.469 2.053 1 95.5 96 ARG A N 1
ATOM 770 C CA . ARG A 1 96 ? 10.844 -24.297 1.309 1 95.5 96 ARG A CA 1
ATOM 771 C C . ARG A 1 96 ? 9.727 -23.266 1.181 1 95.5 96 ARG A C 1
ATOM 773 O O . ARG A 1 96 ? 9.969 -22.062 1.275 1 95.5 96 ARG A O 1
ATOM 780 N N . THR A 1 97 ? 8.5 -23.719 0.949 1 95.56 97 THR A N 1
ATOM 781 C CA . THR A 1 97 ? 7.348 -22.828 0.868 1 95.56 97 THR A CA 1
ATOM 782 C C . THR A 1 97 ? 7.129 -22.109 2.195 1 95.56 97 THR A C 1
ATOM 784 O O . THR A 1 97 ? 6.879 -20.891 2.217 1 95.56 97 THR A O 1
ATOM 787 N N . ASN A 1 98 ? 7.25 -22.812 3.293 1 94.75 98 ASN A N 1
ATOM 788 C CA . ASN A 1 98 ? 7.133 -22.219 4.617 1 94.75 98 ASN A CA 1
ATOM 789 C C . ASN A 1 98 ? 8.25 -21.219 4.879 1 94.75 98 ASN A C 1
ATOM 791 O O . ASN A 1 98 ? 8.016 -20.156 5.473 1 94.75 98 ASN A O 1
ATOM 795 N N . GLY A 1 99 ? 9.398 -21.578 4.484 1 95.94 99 GLY A N 1
ATOM 796 C CA . GLY A 1 99 ? 10.516 -20.641 4.59 1 95.94 99 GLY A CA 1
ATOM 797 C C . GLY A 1 99 ? 10.289 -19.359 3.824 1 95.94 99 GLY A C 1
ATOM 798 O O . GLY A 1 99 ? 10.602 -18.266 4.316 1 95.94 99 GLY A O 1
ATOM 799 N N . PHE A 1 100 ? 9.758 -19.484 2.59 1 96.88 100 PHE A N 1
ATOM 800 C CA . PHE A 1 100 ? 9.43 -18.328 1.757 1 96.88 100 PHE A CA 1
ATOM 801 C C . PHE A 1 100 ? 8.422 -17.422 2.457 1 96.88 100 PHE A C 1
ATOM 803 O O . PHE A 1 100 ? 8.633 -16.219 2.561 1 96.88 100 PHE A O 1
ATOM 810 N N . ARG A 1 101 ? 7.383 -18.031 2.992 1 95.44 101 ARG A N 1
ATOM 811 C CA . ARG A 1 101 ? 6.34 -17.266 3.68 1 95.44 101 ARG A CA 1
ATOM 812 C C . ARG A 1 101 ? 6.898 -16.562 4.91 1 95.44 101 ARG A C 1
ATOM 814 O O . ARG A 1 101 ? 6.594 -15.398 5.156 1 95.44 101 ARG A O 1
ATOM 821 N N . MET A 1 102 ? 7.707 -17.203 5.672 1 94.12 102 MET A N 1
ATOM 822 C CA . MET A 1 102 ? 8.312 -16.641 6.875 1 94.12 102 MET A CA 1
ATOM 823 C C . MET A 1 102 ? 9.234 -15.477 6.52 1 94.12 102 MET A C 1
ATOM 825 O O . MET A 1 102 ? 9.281 -14.469 7.23 1 94.12 102 MET A O 1
ATOM 829 N N . SER A 1 103 ? 9.984 -15.727 5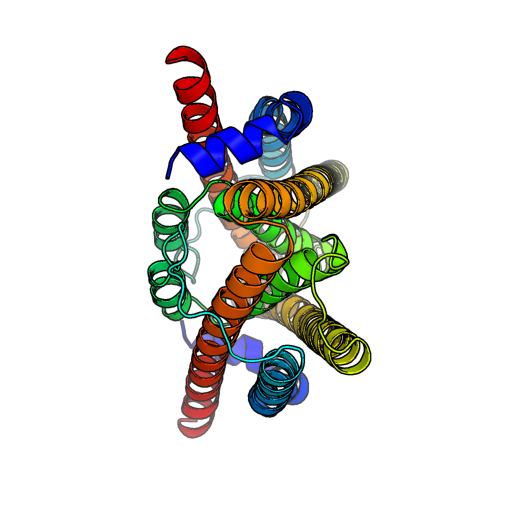.449 1 95.06 103 SER A N 1
ATOM 830 C CA . SER A 1 103 ? 10.875 -14.664 4.988 1 95.06 103 SER A CA 1
ATOM 831 C C . SER A 1 103 ? 10.094 -13.398 4.637 1 95.06 103 SER A C 1
ATOM 833 O O . SER A 1 103 ? 10.516 -12.289 4.977 1 95.06 103 SER A O 1
ATOM 835 N N . LEU A 1 104 ? 8.992 -13.555 3.943 1 95.06 104 LEU A N 1
ATOM 836 C CA . LEU A 1 104 ? 8.156 -12.406 3.609 1 95.06 104 LEU A CA 1
ATOM 837 C C . LEU A 1 104 ? 7.605 -11.75 4.871 1 95.06 104 LEU A C 1
ATOM 839 O O . LEU A 1 104 ? 7.637 -10.523 5 1 95.06 104 LEU A O 1
ATOM 843 N N . ASP A 1 105 ? 7.133 -12.492 5.816 1 92.69 105 ASP A N 1
ATOM 844 C CA . ASP A 1 105 ? 6.559 -11.961 7.051 1 92.69 105 ASP A CA 1
ATOM 845 C C . ASP A 1 105 ? 7.586 -11.148 7.832 1 92.69 105 ASP A C 1
ATOM 847 O O . ASP A 1 105 ? 7.262 -10.102 8.391 1 92.69 105 ASP A O 1
ATOM 851 N N . ARG A 1 106 ? 8.742 -11.68 7.871 1 90.19 106 ARG A N 1
ATOM 852 C CA . ARG A 1 106 ? 9.82 -10.977 8.562 1 90.19 106 ARG A CA 1
ATOM 853 C C . ARG A 1 106 ? 10.086 -9.617 7.914 1 90.19 106 ARG A C 1
ATOM 855 O O . ARG A 1 106 ? 10.227 -8.609 8.609 1 90.19 106 ARG A O 1
ATOM 862 N N . GLN A 1 107 ? 10.195 -9.617 6.555 1 90.5 107 GLN A N 1
ATOM 863 C CA . GLN A 1 107 ? 10.422 -8.367 5.828 1 90.5 107 GLN A CA 1
ATOM 864 C C . GLN A 1 107 ? 9.281 -7.383 6.066 1 90.5 107 GLN A C 1
ATOM 866 O O . GLN A 1 107 ? 9.523 -6.188 6.273 1 90.5 107 GLN A O 1
ATOM 871 N N . ILE A 1 108 ? 8.07 -7.824 6.074 1 89.88 108 ILE A N 1
ATOM 872 C CA . ILE A 1 108 ? 6.891 -6.984 6.289 1 89.88 108 ILE A CA 1
ATOM 873 C C . ILE A 1 108 ? 6.953 -6.352 7.676 1 89.88 108 ILE A C 1
ATOM 875 O O . ILE A 1 108 ? 6.711 -5.152 7.832 1 89.88 108 ILE A O 1
ATOM 879 N N . ASP A 1 109 ? 7.32 -7.102 8.695 1 86.38 109 ASP A N 1
ATOM 880 C CA . ASP A 1 109 ? 7.398 -6.613 10.07 1 86.38 109 ASP A CA 1
ATOM 881 C C . ASP A 1 109 ? 8.461 -5.523 10.203 1 86.38 109 ASP A C 1
ATOM 883 O O . ASP A 1 109 ? 8.234 -4.508 10.867 1 86.38 109 ASP A O 1
ATOM 887 N N . GLU A 1 110 ? 9.586 -5.777 9.602 1 84.75 110 GLU A N 1
ATOM 888 C CA . GLU A 1 110 ? 10.664 -4.797 9.664 1 84.75 110 GLU A CA 1
ATOM 889 C C . GLU A 1 110 ? 10.273 -3.506 8.945 1 84.75 110 GLU A C 1
ATOM 891 O O . GLU A 1 110 ? 10.555 -2.408 9.43 1 84.75 110 GLU A O 1
ATOM 896 N N . LEU A 1 111 ? 9.625 -3.664 7.773 1 85.88 111 LEU A N 1
ATOM 897 C CA . LEU A 1 111 ? 9.211 -2.5 7 1 85.88 111 LEU A CA 1
ATOM 898 C C . LEU A 1 111 ? 8.094 -1.746 7.707 1 85.88 111 LEU A C 1
ATOM 900 O O . LEU A 1 111 ? 7.996 -0.521 7.602 1 85.88 111 LEU A O 1
ATOM 904 N N . ARG A 1 112 ? 7.223 -2.475 8.453 1 82.12 112 ARG A N 1
ATOM 905 C CA . ARG A 1 112 ? 6.18 -1.829 9.242 1 82.12 112 ARG A CA 1
ATOM 906 C C . ARG A 1 112 ? 6.781 -0.896 10.289 1 82.12 112 ARG A C 1
ATOM 908 O O . ARG A 1 112 ? 6.328 0.24 10.445 1 82.12 112 ARG A O 1
ATOM 915 N N . THR A 1 113 ? 7.777 -1.337 10.984 1 79.25 113 THR A N 1
ATOM 916 C CA . THR A 1 113 ? 8.477 -0.526 11.977 1 79.25 113 THR A CA 1
ATOM 917 C C . THR A 1 113 ? 9.117 0.695 11.32 1 79.25 113 THR A C 1
ATOM 919 O O . THR A 1 113 ? 9.039 1.804 11.859 1 79.25 113 THR A O 1
ATOM 922 N N . LEU A 1 114 ? 9.719 0.431 10.18 1 81.81 114 LEU A N 1
ATOM 923 C CA . LEU A 1 114 ? 10.391 1.511 9.461 1 81.81 114 LEU A CA 1
ATOM 924 C C . LEU A 1 114 ? 9.375 2.537 8.961 1 81.81 114 LEU A C 1
ATOM 926 O O . LEU A 1 114 ? 9.617 3.744 9.055 1 81.81 114 LEU A O 1
ATOM 930 N N . THR A 1 115 ? 8.258 2.1 8.438 1 81.31 115 THR A N 1
ATOM 931 C CA . THR A 1 115 ? 7.246 3.012 7.906 1 81.31 115 THR A CA 1
ATOM 932 C C . THR A 1 115 ? 6.629 3.84 9.023 1 81.31 115 THR A C 1
ATOM 934 O O . THR A 1 115 ? 6.344 5.027 8.844 1 81.31 115 THR A O 1
ATOM 937 N N . VAL A 1 116 ? 6.469 3.26 10.125 1 75.12 116 VAL A N 1
ATOM 938 C CA . VAL A 1 116 ? 5.965 3.979 11.289 1 75.12 116 VAL A CA 1
ATOM 939 C C . VAL A 1 116 ? 6.973 5.047 11.711 1 75.12 116 VAL A C 1
ATOM 941 O O . VAL A 1 116 ? 6.605 6.203 11.93 1 75.12 116 VAL A O 1
ATOM 944 N N . ALA A 1 117 ? 8.195 4.652 11.742 1 73.38 117 ALA A N 1
ATOM 945 C CA . ALA A 1 117 ? 9.258 5.582 12.109 1 73.38 117 ALA A CA 1
ATOM 946 C C . ALA A 1 117 ? 9.352 6.738 11.117 1 73.38 117 ALA A C 1
ATOM 948 O O . ALA A 1 117 ? 9.539 7.891 11.508 1 73.38 117 ALA A O 1
ATOM 949 N N . LEU A 1 118 ? 9.219 6.414 9.867 1 73.62 118 LEU A N 1
ATOM 950 C CA . LEU A 1 118 ? 9.25 7.434 8.82 1 73.62 118 LEU A CA 1
ATOM 951 C C . LEU A 1 118 ? 8.078 8.398 8.961 1 73.62 118 LEU A C 1
ATOM 953 O O . LEU A 1 118 ? 8.227 9.602 8.75 1 73.62 118 LEU A O 1
ATOM 957 N N . SER A 1 119 ? 6.953 7.871 9.367 1 71 119 SER A N 1
ATOM 958 C CA . SER A 1 119 ? 5.766 8.695 9.57 1 71 119 SER A CA 1
ATOM 959 C C . SER A 1 119 ? 5.949 9.648 10.742 1 71 119 SER A C 1
ATOM 961 O O . SER A 1 119 ? 5.617 10.828 10.648 1 71 119 SER A O 1
ATOM 963 N N . VAL A 1 120 ? 6.512 9.164 11.719 1 68.19 120 VAL A N 1
ATOM 964 C CA . VAL A 1 120 ? 6.773 9.961 12.914 1 68.19 120 VAL A CA 1
ATOM 965 C C . VAL A 1 120 ? 7.816 11.031 12.602 1 68.19 120 VAL A C 1
ATOM 967 O O . VAL A 1 120 ? 7.637 12.203 12.953 1 68.19 120 VAL A O 1
ATOM 970 N N . ALA A 1 121 ? 8.883 10.586 11.93 1 67.81 121 ALA A N 1
ATOM 971 C CA . ALA A 1 121 ? 9.953 11.516 11.57 1 67.81 121 ALA A CA 1
ATOM 972 C C . ALA A 1 121 ? 9.422 12.641 10.688 1 67.81 121 ALA A C 1
ATOM 974 O O . ALA A 1 121 ? 9.828 13.797 10.844 1 67.81 121 ALA A O 1
ATOM 975 N N . LEU A 1 122 ? 8.617 12.312 9.828 1 65.75 122 LEU A N 1
ATOM 976 C CA . LEU A 1 122 ? 8.008 13.336 8.977 1 65.75 122 LEU A CA 1
ATOM 977 C C . LEU A 1 122 ? 7.238 14.352 9.812 1 65.75 122 LEU A C 1
ATOM 979 O O . LEU A 1 122 ? 7.336 15.555 9.57 1 65.75 122 LEU A O 1
ATOM 983 N N . THR A 1 123 ? 6.559 13.859 10.758 1 63.09 123 THR A N 1
ATOM 984 C CA . THR A 1 123 ? 5.785 14.75 11.617 1 63.09 123 THR A CA 1
ATOM 985 C C . THR A 1 123 ? 6.711 15.68 12.398 1 63.09 123 THR A C 1
ATOM 987 O O . THR A 1 123 ? 6.414 16.875 12.562 1 63.09 123 THR A O 1
ATOM 990 N N . VAL A 1 124 ? 7.805 15.172 12.836 1 61.72 124 VAL A N 1
ATOM 991 C CA . VAL A 1 124 ? 8.766 15.953 13.609 1 61.72 124 VAL A CA 1
ATOM 992 C C . VAL A 1 124 ? 9.383 17.031 12.719 1 61.72 124 VAL A C 1
ATOM 994 O O . VAL A 1 124 ? 9.492 18.188 13.125 1 61.72 124 VAL A O 1
ATOM 997 N N . VAL A 1 125 ? 9.797 16.688 11.57 1 61.56 125 VAL A N 1
ATOM 998 C CA . VAL A 1 125 ? 10.438 17.625 10.656 1 61.56 125 VAL A CA 1
ATOM 999 C C . VAL A 1 125 ? 9.469 18.75 10.305 1 61.56 125 VAL A C 1
ATOM 1001 O O . VAL A 1 125 ? 9.852 19.922 10.266 1 61.56 125 VAL A O 1
ATOM 1004 N N . LEU A 1 126 ? 8.32 18.344 9.992 1 59.88 126 LEU A N 1
ATOM 1005 C CA . LEU A 1 126 ? 7.312 19.344 9.633 1 59.88 126 LEU A CA 1
ATOM 1006 C C . LEU A 1 126 ? 7.023 20.266 10.82 1 59.88 126 LEU A C 1
ATOM 1008 O O . LEU A 1 126 ? 6.812 21.469 10.633 1 59.88 126 LEU A O 1
ATOM 1012 N N . CYS A 1 127 ? 7.121 19.703 11.984 1 59.19 127 CYS A N 1
ATOM 1013 C CA . CYS A 1 127 ? 6.926 20.469 13.203 1 59.19 127 CYS A CA 1
ATOM 1014 C C . CYS A 1 127 ? 8.07 21.453 13.414 1 59.19 127 CYS A C 1
ATOM 1016 O O . CYS A 1 127 ? 7.852 22.594 13.844 1 59.19 127 CYS A O 1
ATOM 1018 N N . LEU A 1 128 ? 9.25 20.984 13.289 1 56.56 128 LEU A N 1
ATOM 1019 C CA . LEU A 1 128 ? 10.414 21.844 13.5 1 56.56 128 LEU A CA 1
ATOM 1020 C C . LEU A 1 128 ? 10.367 23.047 12.57 1 56.56 128 LEU A C 1
ATOM 1022 O O . LEU A 1 128 ? 10.797 24.141 12.945 1 56.56 128 LEU A O 1
ATOM 1026 N N . GLN A 1 129 ? 9.961 22.828 11.367 1 55.31 129 GLN A N 1
ATOM 1027 C CA . GLN A 1 129 ? 9.977 23.922 10.398 1 55.31 129 GLN A CA 1
ATOM 1028 C C . GLN A 1 129 ? 8.914 24.969 10.734 1 55.31 129 GLN A C 1
ATOM 1030 O O . GLN A 1 129 ? 9.117 26.156 10.523 1 55.31 129 GLN A O 1
ATOM 1035 N N . GLY A 1 130 ? 7.695 24.656 11.188 1 55.59 130 GLY A N 1
ATOM 1036 C CA . GLY A 1 130 ? 6.617 25.625 11.266 1 55.59 130 GLY A CA 1
ATOM 1037 C C . GLY A 1 130 ? 6.012 25.734 12.656 1 55.59 130 GLY A C 1
ATOM 1038 O O . GLY A 1 130 ? 5.074 26.5 12.867 1 55.59 130 GLY A O 1
ATOM 1039 N N . GLY A 1 131 ? 6.555 25.188 13.664 1 59.91 131 GLY A N 1
ATOM 1040 C CA . GLY A 1 131 ? 5.828 25 14.906 1 59.91 131 GLY A CA 1
ATOM 1041 C C . GLY A 1 131 ? 4.832 23.859 14.859 1 59.91 131 GLY A C 1
ATOM 1042 O O . GLY A 1 131 ? 4.352 23.484 13.781 1 59.91 131 GLY A O 1
ATOM 1043 N N . GLY A 1 132 ? 4.668 23.094 15.898 1 69.25 132 GLY A N 1
ATOM 1044 C CA . GLY A 1 132 ? 3.859 21.891 16 1 69.25 132 GLY A CA 1
ATOM 1045 C C . GLY A 1 132 ? 2.465 22.062 15.438 1 69.25 132 GLY A C 1
ATOM 1046 O O . GLY A 1 132 ? 1.979 21.188 14.703 1 69.25 132 GLY A O 1
ATOM 1047 N N . SER A 1 133 ? 1.867 23.344 15.648 1 80.25 133 SER A N 1
ATOM 1048 C CA . SER A 1 133 ? 0.498 23.578 15.203 1 80.25 133 SER A CA 1
ATOM 1049 C C . SER A 1 133 ? 0.433 23.781 13.695 1 80.25 133 SER A C 1
ATOM 1051 O O . SER A 1 133 ? -0.439 23.234 13.023 1 80.25 133 SER A O 1
ATOM 1053 N N . ALA A 1 134 ? 1.299 24.609 13.125 1 81.31 134 ALA A N 1
ATOM 1054 C CA . ALA A 1 134 ? 1.322 24.875 11.688 1 81.31 134 ALA A CA 1
ATOM 1055 C C . ALA A 1 134 ? 1.533 23.578 10.898 1 81.31 134 ALA A C 1
ATOM 1057 O O . ALA A 1 134 ? 0.926 23.391 9.844 1 81.31 134 ALA A O 1
ATOM 1058 N N . TYR A 1 135 ? 2.277 22.797 11.406 1 80 135 TYR A N 1
ATOM 1059 C CA . TYR A 1 135 ? 2.551 21.516 10.789 1 80 135 TYR A CA 1
ATOM 1060 C C . TYR A 1 135 ? 1.281 20.672 10.688 1 80 135 TYR A C 1
ATOM 1062 O O . TYR A 1 135 ? 0.969 20.141 9.617 1 80 135 TYR A O 1
ATOM 1070 N N . TRP A 1 136 ? 0.584 20.594 11.734 1 85.88 136 TRP A N 1
ATOM 1071 C CA . TRP A 1 136 ? -0.619 19.766 11.742 1 85.88 136 TRP A CA 1
ATOM 1072 C C . TRP A 1 136 ? -1.709 20.375 10.867 1 85.88 136 TRP A C 1
ATOM 1074 O O . TRP A 1 136 ? -2.506 19.656 10.266 1 85.88 136 TRP A O 1
ATOM 1084 N N . GLN A 1 137 ? -1.675 21.641 10.75 1 87.12 137 GLN A N 1
ATOM 1085 C CA . GLN A 1 137 ? -2.602 22.281 9.82 1 87.12 137 GLN A CA 1
ATOM 1086 C C . GLN A 1 137 ? -2.305 21.891 8.375 1 87.12 137 GLN A C 1
ATOM 1088 O O . GLN A 1 137 ? -3.223 21.656 7.59 1 87.12 137 GLN A O 1
ATOM 1093 N N . LEU A 1 138 ? -1.038 21.797 8.094 1 84 138 LEU A N 1
ATOM 1094 C CA . LEU A 1 138 ? -0.635 21.359 6.754 1 84 138 LEU A CA 1
ATOM 1095 C C . LEU A 1 138 ? -1.004 19.891 6.523 1 84 138 LEU A C 1
ATOM 1097 O O . LEU A 1 138 ? -1.471 19.531 5.441 1 84 138 LEU A O 1
ATOM 1101 N N . ILE A 1 139 ? -0.747 19.016 7.5 1 84 139 ILE A N 1
ATOM 1102 C CA . ILE A 1 139 ? -1.096 17.594 7.406 1 84 139 ILE A CA 1
ATOM 1103 C C . ILE A 1 139 ? -2.6 17.453 7.18 1 84 139 ILE A C 1
ATOM 1105 O O . ILE A 1 139 ? -3.035 16.625 6.379 1 84 139 ILE A O 1
ATOM 1109 N N . ARG A 1 140 ? -3.338 18.25 7.902 1 90.75 140 ARG A N 1
ATOM 1110 C CA . ARG A 1 140 ? -4.789 18.219 7.758 1 90.75 140 ARG A CA 1
ATOM 1111 C C . ARG A 1 140 ? -5.207 18.578 6.34 1 90.75 140 ARG A C 1
ATOM 1113 O O . ARG A 1 140 ? -6.059 17.922 5.742 1 90.75 140 ARG A O 1
ATOM 1120 N N . LYS A 1 141 ? -4.57 19.594 5.758 1 88.81 141 LYS A N 1
ATOM 1121 C CA . LYS A 1 141 ? -4.84 20 4.383 1 88.81 141 LYS A CA 1
ATOM 1122 C C . LYS A 1 141 ? -4.5 18.875 3.402 1 88.81 141 LYS A C 1
ATOM 1124 O O . LYS A 1 141 ? -5.289 18.562 2.508 1 88.81 141 LYS A O 1
ATOM 1129 N N . GLU A 1 142 ? -3.293 18.344 3.549 1 84.81 142 GLU A N 1
ATOM 1130 C CA . GLU A 1 142 ? -2.852 17.266 2.674 1 84.81 142 GLU A CA 1
ATOM 1131 C C . GLU A 1 142 ? -3.76 16.047 2.805 1 84.81 142 GLU A C 1
ATOM 1133 O O . GLU A 1 142 ? -4.047 15.367 1.814 1 84.81 142 GLU A O 1
ATOM 1138 N N . THR A 1 143 ? -4.156 15.719 4.023 1 90.25 143 THR A N 1
ATOM 1139 C CA . THR A 1 143 ? -5.07 14.609 4.27 1 90.25 143 THR A CA 1
ATOM 1140 C C . THR A 1 143 ? -6.383 14.812 3.521 1 90.25 143 THR A C 1
ATOM 1142 O O . THR A 1 143 ? -6.914 13.875 2.918 1 90.25 143 THR A O 1
ATOM 1145 N N . GLN A 1 144 ? -6.883 16.016 3.561 1 93.38 144 GLN A N 1
ATOM 1146 C CA . GLN A 1 144 ? -8.102 16.328 2.82 1 93.38 144 GLN A CA 1
ATOM 1147 C C . GLN A 1 144 ? -7.934 16.047 1.332 1 93.38 144 GLN A C 1
ATOM 1149 O O . GLN A 1 144 ? -8.812 15.453 0.704 1 93.38 144 GLN A O 1
ATOM 1154 N N . LEU A 1 145 ? -6.828 16.484 0.758 1 89.69 145 LEU A N 1
ATOM 1155 C CA . LEU A 1 145 ? -6.555 16.281 -0.659 1 89.69 145 LEU A CA 1
ATOM 1156 C C . LEU A 1 145 ? -6.496 14.789 -0.987 1 89.69 145 LEU A C 1
ATOM 1158 O O . LEU A 1 145 ? -7.07 14.344 -1.985 1 89.69 145 LEU A O 1
ATOM 1162 N N . HIS A 1 146 ? -5.805 14.039 -0.118 1 89.69 146 HIS A N 1
ATOM 1163 C CA . HIS A 1 146 ? -5.723 12.594 -0.325 1 89.69 146 HIS A CA 1
ATOM 1164 C C . HIS A 1 146 ? -7.102 11.945 -0.276 1 89.69 146 HIS A C 1
ATOM 1166 O O . HIS A 1 146 ? -7.441 11.133 -1.137 1 89.69 146 HIS A O 1
ATOM 1172 N N . LEU A 1 147 ? -7.914 12.289 0.691 1 94.12 147 LEU A N 1
ATOM 1173 C CA . LEU A 1 147 ? -9.227 11.68 0.853 1 94.12 147 LEU A CA 1
ATOM 1174 C C . LEU A 1 147 ? -10.133 12.016 -0.328 1 94.12 147 LEU A C 1
ATOM 1176 O O . LEU A 1 147 ? -10.922 11.18 -0.769 1 94.12 147 LEU A O 1
ATOM 1180 N N . GLU A 1 148 ? -9.992 13.211 -0.795 1 95 148 GLU A N 1
ATOM 1181 C CA . GLU A 1 148 ? -10.766 13.609 -1.97 1 95 148 GLU A CA 1
ATOM 1182 C C . GLU A 1 148 ? -10.359 12.797 -3.195 1 95 148 GLU A C 1
ATOM 1184 O O . GLU A 1 148 ? -11.211 12.367 -3.977 1 95 148 GLU A O 1
ATOM 1189 N N . GLN A 1 149 ? -9.07 1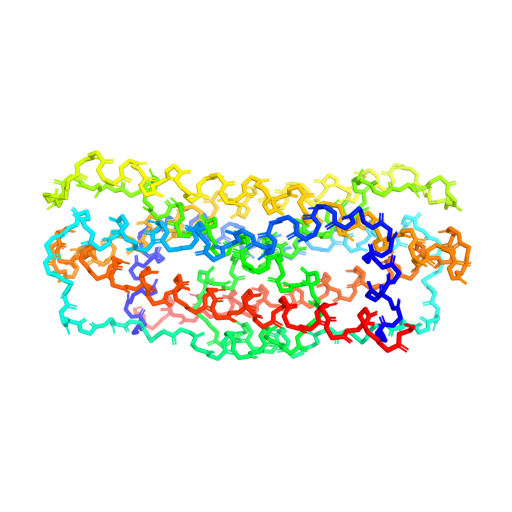2.664 -3.395 1 92.06 149 GLN A N 1
ATOM 1190 C CA . GLN A 1 149 ? -8.594 11.875 -4.527 1 92.06 149 GLN A CA 1
ATOM 1191 C C . GLN A 1 149 ? -9.016 10.414 -4.395 1 92.06 149 GLN A C 1
ATOM 1193 O O . GLN A 1 149 ? -9.336 9.766 -5.391 1 92.06 149 GLN A O 1
ATOM 1198 N N . LEU A 1 150 ? -8.977 9.859 -3.195 1 93.31 150 LEU A N 1
ATOM 1199 C CA . LEU A 1 150 ? -9.414 8.484 -2.967 1 93.31 150 LEU A CA 1
ATOM 1200 C C . LEU A 1 150 ? -10.898 8.32 -3.271 1 93.31 150 LEU A C 1
ATOM 1202 O O . LEU A 1 150 ? -11.312 7.297 -3.814 1 93.31 150 LEU A O 1
ATOM 1206 N N . ASP A 1 151 ? -11.641 9.32 -2.852 1 93.38 151 ASP A N 1
ATOM 1207 C CA . ASP A 1 151 ? -13.062 9.305 -3.164 1 93.38 151 ASP A CA 1
ATOM 1208 C C . ASP A 1 151 ? -13.297 9.234 -4.672 1 93.38 151 ASP A C 1
ATOM 1210 O O . ASP A 1 151 ? -14.156 8.484 -5.137 1 93.38 151 ASP A O 1
ATOM 1214 N N . LEU A 1 152 ? -12.562 10.031 -5.387 1 93.06 152 LEU A N 1
ATOM 1215 C CA . LEU A 1 152 ? -12.664 10.023 -6.844 1 93.06 152 LEU A CA 1
ATOM 1216 C C . LEU A 1 152 ? -12.266 8.664 -7.406 1 93.06 152 LEU A C 1
ATOM 1218 O O . LEU A 1 152 ? -12.898 8.164 -8.344 1 93.06 152 LEU A O 1
ATOM 1222 N N . LEU A 1 153 ? -11.289 8.125 -6.883 1 91.25 153 LEU A N 1
ATOM 1223 C CA . LEU A 1 153 ? -10.805 6.82 -7.324 1 91.25 153 LEU A CA 1
ATOM 1224 C C . LEU A 1 153 ? -11.867 5.75 -7.105 1 91.25 153 LEU A C 1
ATOM 1226 O O . LEU A 1 153 ? -12.164 4.965 -8.008 1 91.25 153 LEU A O 1
ATOM 1230 N N . VAL A 1 154 ? -12.414 5.691 -5.949 1 91 154 VAL A N 1
ATOM 1231 C CA . VAL A 1 154 ? -13.406 4.668 -5.621 1 91 154 VAL A CA 1
ATOM 1232 C C . VAL A 1 154 ? -14.641 4.844 -6.496 1 91 154 VAL A C 1
ATOM 1234 O O . VAL A 1 154 ? -15.258 3.863 -6.918 1 91 154 VAL A O 1
ATOM 1237 N N . ASN A 1 155 ? -15.047 6.074 -6.734 1 88.75 155 ASN A N 1
ATOM 1238 C CA . ASN A 1 155 ? -16.156 6.332 -7.648 1 88.75 155 ASN A CA 1
ATOM 1239 C C . ASN A 1 155 ? -15.875 5.766 -9.039 1 88.75 155 ASN A C 1
ATOM 1241 O O . ASN A 1 155 ? -16.781 5.25 -9.695 1 88.75 155 ASN A O 1
ATOM 1245 N N . SER A 1 156 ? -14.656 5.953 -9.422 1 87.44 156 SER A N 1
ATOM 1246 C CA . SER A 1 156 ? -14.273 5.402 -10.719 1 87.44 156 SER A CA 1
ATOM 1247 C C . SER A 1 156 ? -14.352 3.879 -10.711 1 87.44 156 SER A C 1
ATOM 1249 O O . SER A 1 156 ? -14.727 3.268 -11.711 1 87.44 156 SER A O 1
ATOM 1251 N N . ILE A 1 157 ? -13.953 3.266 -9.695 1 83.06 157 ILE A N 1
ATOM 1252 C CA . ILE A 1 157 ? -14.039 1.818 -9.539 1 83.06 157 ILE A CA 1
ATOM 1253 C C . ILE A 1 157 ? -15.5 1.377 -9.625 1 83.06 157 ILE A C 1
ATOM 1255 O O . ILE A 1 157 ? -15.828 0.425 -10.344 1 83.06 157 ILE A O 1
ATOM 1259 N N . ARG A 1 158 ? -16.312 2.021 -8.875 1 82.12 158 ARG A N 1
ATOM 1260 C CA . ARG A 1 158 ? -17.734 1.715 -8.844 1 82.12 158 ARG A CA 1
ATOM 1261 C C . ARG A 1 158 ? -18.344 1.767 -10.242 1 82.12 158 ARG A C 1
ATOM 1263 O O . ARG A 1 158 ? -19.125 0.894 -10.625 1 82.12 158 ARG A O 1
ATOM 1270 N N . SER A 1 159 ? -17.969 2.773 -10.992 1 80.75 159 SER A N 1
ATOM 1271 C CA . SER A 1 159 ? -18.5 2.951 -12.344 1 80.75 159 SER A CA 1
ATOM 1272 C C . SER A 1 159 ? -18.047 1.832 -13.266 1 80.75 159 SER A C 1
ATOM 1274 O O . SER A 1 159 ? -18.781 1.428 -14.172 1 80.75 159 SER A O 1
ATOM 1276 N N . SER A 1 160 ? -16.859 1.33 -13.086 1 75.12 160 SER A N 1
ATOM 1277 C CA . SER A 1 160 ? -16.312 0.274 -13.93 1 75.12 160 SER A CA 1
ATOM 1278 C C . SER A 1 160 ? -16.969 -1.07 -13.633 1 75.12 160 SER A C 1
ATOM 1280 O O . SER A 1 160 ? -17.062 -1.93 -14.508 1 75.12 160 SER A O 1
ATOM 1282 N N . VAL A 1 161 ? -17.344 -1.33 -12.43 1 71.38 161 VAL A N 1
ATOM 1283 C CA . VAL A 1 161 ? -17.922 -2.602 -12.023 1 71.38 161 VAL A CA 1
ATOM 1284 C C . VAL A 1 161 ? -19.406 -2.633 -12.414 1 71.38 161 VAL A C 1
ATOM 1286 O O . VAL A 1 161 ? -19.938 -3.689 -12.75 1 71.38 161 VAL A O 1
ATOM 1289 N N . VAL A 1 162 ? -20.156 -1.558 -12.297 1 68.81 162 VAL A N 1
ATOM 1290 C CA . VAL A 1 162 ? -21.578 -1.497 -12.633 1 68.81 162 VAL A CA 1
ATOM 1291 C C . VAL A 1 162 ? -21.75 -1.584 -14.148 1 68.81 162 VAL A C 1
ATOM 1293 O O . VAL A 1 162 ? -22.688 -2.215 -14.633 1 68.81 162 VAL A O 1
ATOM 1296 N N . SER A 1 163 ? -20.938 -0.962 -14.977 1 61.06 163 SER A N 1
ATOM 1297 C CA . SER A 1 163 ? -21.062 -1.02 -16.438 1 61.06 163 SER A CA 1
ATOM 1298 C C . SER A 1 163 ? -20.891 -2.443 -16.953 1 61.06 163 SER A C 1
ATOM 1300 O O . SER A 1 163 ? -21.5 -2.83 -17.953 1 61.06 163 SER A O 1
ATOM 1302 N N . THR A 1 164 ? -20.172 -3.252 -16.438 1 53.16 164 THR A N 1
ATOM 1303 C CA . THR A 1 164 ? -19.969 -4.609 -16.938 1 53.16 164 THR A CA 1
ATOM 1304 C C . THR A 1 164 ? -21.172 -5.492 -16.594 1 53.16 164 THR A C 1
ATOM 1306 O O . THR A 1 164 ? -21.391 -6.52 -17.234 1 53.16 164 THR A O 1
ATOM 1309 N N . SER A 1 165 ? -21.891 -5.312 -15.516 1 49 165 SER A N 1
ATOM 1310 C CA . SER A 1 165 ? -23.062 -6.133 -15.211 1 49 165 SER A CA 1
ATOM 1311 C C . SER A 1 165 ? -24.156 -5.953 -16.266 1 49 165 SER A C 1
ATOM 1313 O O . SER A 1 165 ? -25.062 -6.781 -16.375 1 49 165 SER A O 1
ATOM 1315 N N . VAL A 1 166 ? -24.297 -4.844 -17.125 1 46.75 166 VAL A N 1
ATOM 1316 C CA . VAL A 1 166 ? -25.391 -4.641 -18.078 1 46.75 166 VAL A CA 1
ATOM 1317 C C . VAL A 1 166 ? -25.062 -5.348 -19.391 1 46.75 166 VAL A C 1
ATOM 1319 O O . VAL A 1 166 ? -25.938 -5.5 -20.25 1 46.75 166 VAL A O 1
ATOM 1322 N N . GLN A 1 167 ? -23.938 -5.586 -19.734 1 38.91 167 GLN A N 1
ATOM 1323 C CA . GLN A 1 167 ? -23.797 -6.137 -21.078 1 38.91 167 GLN A CA 1
ATOM 1324 C C . GLN A 1 167 ? -23.922 -7.656 -21.062 1 38.91 167 GLN A C 1
ATOM 1326 O O . GLN A 1 167 ? -23.844 -8.297 -22.125 1 38.91 167 GLN A O 1
ATOM 1331 N N . GLY A 1 168 ? -24.109 -8.289 -19.875 1 36.22 168 GLY A N 1
ATOM 1332 C CA . GLY A 1 168 ? -24.531 -9.664 -20.078 1 36.22 168 GLY A CA 1
ATOM 1333 C C . GLY A 1 168 ? -26.031 -9.859 -19.953 1 36.22 168 GLY A C 1
ATOM 1334 O O . GLY A 1 168 ? -26.703 -9.078 -19.281 1 36.22 168 GLY A O 1
ATOM 1335 N N . ASP B 1 1 ? -7.652 -9.484 -19.219 1 31.64 1 ASP B N 1
ATOM 1336 C CA . ASP B 1 1 ? -8.945 -9.812 -19.828 1 31.64 1 ASP B CA 1
ATOM 1337 C C . ASP B 1 1 ? -10.086 -9.547 -18.844 1 31.64 1 ASP B C 1
ATOM 1339 O O . ASP B 1 1 ? -9.938 -9.742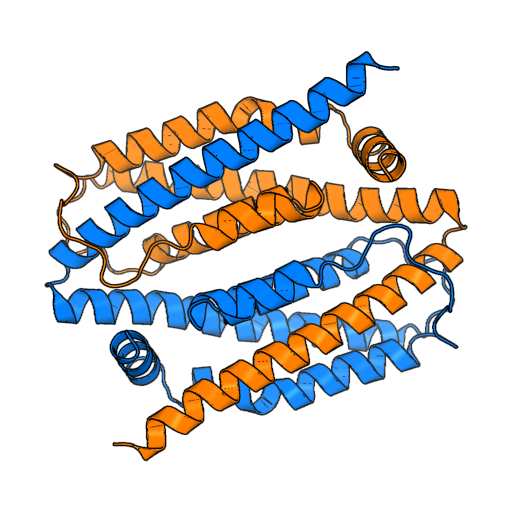 -17.641 1 31.64 1 ASP B O 1
ATOM 1343 N N . GLN B 1 2 ? -11.055 -8.82 -19.281 1 35.28 2 GLN B N 1
ATOM 1344 C CA . GLN B 1 2 ? -12.32 -8.531 -18.625 1 35.28 2 GLN B CA 1
ATOM 1345 C C . GLN B 1 2 ? -12.859 -9.766 -17.906 1 35.28 2 GLN B C 1
ATOM 1347 O O . GLN B 1 2 ? -13.547 -9.648 -16.891 1 35.28 2 GLN B O 1
ATOM 1352 N N . ARG B 1 3 ? -12.477 -10.875 -18.484 1 41 3 ARG B N 1
ATOM 1353 C CA . ARG B 1 3 ? -13.016 -12.133 -17.984 1 41 3 ARG B CA 1
ATOM 1354 C C . ARG B 1 3 ? -12.523 -12.398 -16.562 1 41 3 ARG B C 1
ATOM 1356 O O . ARG B 1 3 ? -13.289 -12.844 -15.711 1 41 3 ARG B O 1
ATOM 1363 N N . CYS B 1 4 ? -11.312 -12.078 -16.344 1 41.25 4 CYS B N 1
ATOM 1364 C CA . CYS B 1 4 ? -10.719 -12.266 -15.023 1 41.25 4 CYS B CA 1
ATOM 1365 C C . CYS B 1 4 ? -11.422 -11.398 -13.984 1 41.25 4 CYS B C 1
ATOM 1367 O O . CYS B 1 4 ? -11.664 -11.836 -12.859 1 41.25 4 CYS B O 1
ATOM 1369 N N . LEU B 1 5 ? -11.773 -10.219 -14.359 1 43.81 5 LEU B N 1
ATOM 1370 C CA . LEU B 1 5 ? -12.5 -9.328 -13.461 1 43.81 5 LEU B CA 1
ATOM 1371 C C . LEU B 1 5 ? -13.891 -9.875 -13.156 1 43.81 5 LEU B C 1
ATOM 1373 O O . LEU B 1 5 ? -14.328 -9.875 -12.008 1 43.81 5 LEU B O 1
ATOM 1377 N N . LEU B 1 6 ? -14.555 -10.234 -14.242 1 44.72 6 LEU B N 1
ATOM 1378 C CA . LEU B 1 6 ? -15.898 -10.773 -14.094 1 44.72 6 LEU B CA 1
ATOM 1379 C C . LEU B 1 6 ? -15.891 -12.016 -13.203 1 44.72 6 LEU B C 1
ATOM 1381 O O . LEU B 1 6 ? -16.766 -12.172 -12.352 1 44.72 6 LEU B O 1
ATOM 1385 N N . VAL B 1 7 ? -14.844 -12.812 -13.414 1 48.25 7 VAL B N 1
ATOM 1386 C CA . VAL B 1 7 ? -14.766 -14.031 -12.609 1 48.25 7 VAL B CA 1
ATOM 1387 C C . VAL B 1 7 ? -14.477 -13.68 -11.156 1 48.25 7 VAL B C 1
ATOM 1389 O O . VAL B 1 7 ? -15.07 -14.258 -10.242 1 48.25 7 VAL B O 1
ATOM 1392 N N . LEU B 1 8 ? -13.648 -12.609 -10.969 1 53.31 8 LEU B N 1
ATOM 1393 C CA . LEU B 1 8 ? -13.375 -12.188 -9.602 1 53.31 8 LEU B CA 1
ATOM 1394 C C . LEU B 1 8 ? -14.641 -11.703 -8.914 1 53.31 8 LEU B C 1
ATOM 1396 O O . LEU B 1 8 ? -14.914 -12.055 -7.766 1 53.31 8 LEU B O 1
ATOM 1400 N N . CYS B 1 9 ? -15.258 -10.797 -9.609 1 49.47 9 CYS B N 1
ATOM 1401 C CA . CYS B 1 9 ? -16.516 -10.289 -9.062 1 49.47 9 CYS B CA 1
ATOM 1402 C C . CYS B 1 9 ? -17.547 -11.398 -8.93 1 49.47 9 CYS B C 1
ATOM 1404 O O . CYS B 1 9 ? -18.344 -11.398 -7.996 1 49.47 9 CYS B O 1
ATOM 1406 N N . SER B 1 10 ? -17.469 -12.312 -9.891 1 51.41 10 SER B N 1
ATOM 1407 C CA . SER B 1 10 ? -18.422 -13.414 -9.82 1 51.41 10 SER B CA 1
ATOM 1408 C C . SER B 1 10 ? -18.109 -14.336 -8.648 1 51.41 10 SER B C 1
ATOM 1410 O O . SER B 1 10 ? -19 -15.062 -8.18 1 51.41 10 SER B O 1
ATOM 1412 N N . THR B 1 11 ? -16.844 -14.305 -8.297 1 51.06 11 THR B N 1
ATOM 1413 C CA . THR B 1 11 ? -16.453 -15.156 -7.172 1 51.06 11 THR B CA 1
ATOM 1414 C C . THR B 1 11 ? -16.641 -14.422 -5.848 1 51.06 11 THR B C 1
ATOM 1416 O O . THR B 1 11 ? -16.703 -15.047 -4.789 1 51.06 11 THR B O 1
ATOM 1419 N N . LEU B 1 12 ? -16.516 -13.156 -5.906 1 54.75 12 LEU B N 1
ATOM 1420 C CA . LEU B 1 12 ? -16.844 -12.383 -4.711 1 54.75 12 LEU B CA 1
ATOM 1421 C C . LEU B 1 12 ? -18.344 -12.141 -4.605 1 54.75 12 LEU B C 1
ATOM 1423 O O . LEU B 1 12 ? -19.031 -12.055 -5.621 1 54.75 12 LEU B O 1
ATOM 1427 N N . SER B 1 13 ? -18.922 -12.32 -3.502 1 56.66 13 SER B N 1
ATOM 1428 C CA . SER B 1 13 ? -20.328 -11.938 -3.41 1 56.66 13 SER B CA 1
ATOM 1429 C C . SER B 1 13 ? -20.531 -10.484 -3.822 1 56.66 13 SER B C 1
ATOM 1431 O O . SER B 1 13 ? -19.734 -9.617 -3.473 1 56.66 13 SER B O 1
ATOM 1433 N N . PRO B 1 14 ? -21.359 -10.281 -4.859 1 53.78 14 PRO B N 1
ATOM 1434 C CA . PR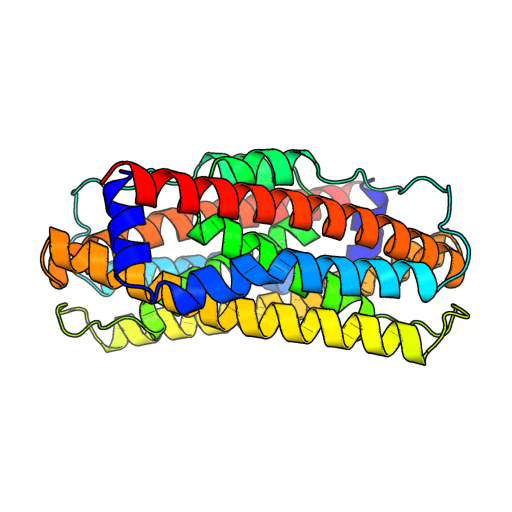O B 1 14 ? -21.766 -8.906 -5.172 1 53.78 14 PRO B CA 1
ATOM 1435 C C . PRO B 1 14 ? -21.844 -8.016 -3.932 1 53.78 14 PRO B C 1
ATOM 1437 O O . PRO B 1 14 ? -21.469 -6.844 -3.988 1 53.78 14 PRO B O 1
ATOM 1440 N N . ALA B 1 15 ? -22.109 -8.578 -2.852 1 56.91 15 ALA B N 1
ATOM 1441 C CA . ALA B 1 15 ? -22.328 -7.84 -1.611 1 56.91 15 ALA B CA 1
ATOM 1442 C C . ALA B 1 15 ? -21.016 -7.285 -1.063 1 56.91 15 ALA B C 1
ATOM 1444 O O . ALA B 1 15 ? -20.953 -6.129 -0.65 1 56.91 15 ALA B O 1
ATOM 1445 N N . LEU B 1 16 ? -20 -8.062 -1.071 1 59.84 16 LEU B N 1
ATOM 1446 C CA . LEU B 1 16 ? -18.781 -7.613 -0.427 1 59.84 16 LEU B CA 1
ATOM 1447 C C . LEU B 1 16 ? -18.141 -6.477 -1.214 1 59.84 16 LEU B C 1
ATOM 1449 O O . LEU B 1 16 ? -17.766 -5.453 -0.639 1 59.84 16 LEU B O 1
ATOM 1453 N N . CYS B 1 17 ? -18.047 -6.77 -2.494 1 61.06 17 CYS B N 1
ATOM 1454 C CA . CYS B 1 17 ? -17.5 -5.711 -3.328 1 61.06 17 CYS B CA 1
ATOM 1455 C C . CYS B 1 17 ? -18.453 -4.527 -3.422 1 61.06 17 CYS B C 1
ATOM 1457 O O . CYS B 1 17 ? -18.047 -3.381 -3.207 1 61.06 17 CYS B O 1
ATOM 1459 N N . CYS B 1 18 ? -19.625 -4.93 -3.451 1 65.94 18 CYS B N 1
ATOM 1460 C CA . CYS B 1 18 ? -20.625 -3.912 -3.727 1 65.94 18 CYS B CA 1
ATOM 1461 C C . CYS B 1 18 ? -20.953 -3.107 -2.471 1 65.94 18 CYS B C 1
ATOM 1463 O O . CYS B 1 18 ? -21.125 -1.889 -2.537 1 65.94 18 CYS B O 1
ATOM 1465 N N . ASP B 1 19 ? -20.969 -3.844 -1.441 1 74 19 ASP B N 1
ATOM 1466 C CA . ASP B 1 19 ? -21.391 -3.141 -0.237 1 74 19 ASP B CA 1
ATOM 1467 C C . ASP B 1 19 ? -20.406 -2.043 0.141 1 74 19 ASP B C 1
ATOM 1469 O O . ASP B 1 19 ? -20.797 -0.886 0.326 1 74 19 ASP B O 1
ATOM 1473 N N . TRP B 1 20 ? -19.188 -2.393 0.064 1 75.69 20 TRP B N 1
ATOM 1474 C CA . TRP B 1 20 ? -18.203 -1.392 0.452 1 75.69 20 TRP B CA 1
ATOM 1475 C C . TRP B 1 20 ? -18.094 -0.291 -0.599 1 75.69 20 TRP B C 1
ATOM 1477 O O . TRP B 1 20 ? -18.047 0.895 -0.263 1 75.69 20 TRP B O 1
ATOM 1487 N N . LEU B 1 21 ? -18.062 -0.708 -1.786 1 76.88 21 LEU B N 1
ATOM 1488 C CA . LEU B 1 21 ? -17.984 0.268 -2.867 1 76.88 21 LEU B CA 1
ATOM 1489 C C . LEU B 1 21 ? -19.172 1.215 -2.846 1 76.88 21 LEU B C 1
ATOM 1491 O O . LEU B 1 21 ? -19.016 2.422 -3.047 1 76.88 21 LEU B O 1
ATOM 1495 N N . ARG B 1 22 ? -20.297 0.512 -2.441 1 77.69 22 ARG B N 1
ATOM 1496 C CA . ARG B 1 22 ? -21.547 1.285 -2.439 1 77.69 22 ARG B CA 1
ATOM 1497 C C . ARG B 1 22 ? -21.547 2.309 -1.309 1 77.69 22 ARG B C 1
ATOM 1499 O O . ARG B 1 22 ? -22.062 3.416 -1.47 1 77.69 22 ARG B O 1
ATOM 1506 N N . HIS B 1 23 ? -20.859 2.02 -0.284 1 86.62 23 HIS B N 1
ATOM 1507 C CA . HIS B 1 23 ? -20.984 2.877 0.888 1 86.62 23 HIS B CA 1
ATOM 1508 C C . HIS B 1 23 ? -19.734 3.729 1.089 1 86.62 23 HIS B C 1
ATOM 1510 O O . HIS B 1 23 ? -19.703 4.598 1.964 1 86.62 23 HIS B O 1
ATOM 1516 N N . TYR B 1 24 ? -18.781 3.553 0.261 1 87.88 24 TYR B N 1
ATOM 1517 C CA . TYR B 1 24 ? -17.531 4.27 0.463 1 87.88 24 TYR B CA 1
ATOM 1518 C C . TYR B 1 24 ? -17.75 5.777 0.443 1 87.88 24 TYR B C 1
ATOM 1520 O O . TYR B 1 24 ? -17.141 6.512 1.214 1 87.88 24 TYR B O 1
ATOM 1528 N N . GLY B 1 25 ? -18.625 6.188 -0.503 1 88.56 25 GLY B N 1
ATOM 1529 C CA . GLY B 1 25 ? -18.922 7.609 -0.563 1 88.56 25 GLY B CA 1
ATOM 1530 C C . GLY B 1 25 ? -19.406 8.172 0.759 1 88.56 25 GLY B C 1
ATOM 1531 O O . GLY B 1 25 ? -19.031 9.289 1.14 1 88.56 25 GLY B O 1
ATOM 1532 N N . HIS B 1 26 ? -20.203 7.422 1.346 1 90.81 26 HIS B N 1
ATOM 1533 C CA . HIS B 1 26 ? -20.719 7.836 2.648 1 90.81 26 HIS B CA 1
ATOM 1534 C C . HIS B 1 26 ? -19.594 7.902 3.682 1 90.81 26 HIS B C 1
ATOM 1536 O O . HIS B 1 26 ? -19.484 8.883 4.418 1 90.81 26 HIS B O 1
ATOM 1542 N N . TYR B 1 27 ? -18.781 6.918 3.754 1 90.88 27 TYR B N 1
ATOM 1543 C CA . TYR B 1 27 ? -17.688 6.871 4.707 1 90.88 27 TYR B CA 1
ATOM 1544 C C . TYR B 1 27 ? -16.656 7.961 4.418 1 90.88 27 TYR B C 1
ATOM 1546 O O . TYR B 1 27 ? -16.156 8.602 5.34 1 90.88 27 TYR B O 1
ATOM 1554 N N . SER B 1 28 ? -16.391 8.086 3.152 1 91.69 28 SER B N 1
ATOM 1555 C CA . SER B 1 28 ? -15.461 9.133 2.74 1 91.69 28 SER B CA 1
ATOM 1556 C C . SER B 1 28 ? -15.977 10.516 3.135 1 91.69 28 SER B C 1
ATOM 1558 O O . SER B 1 28 ? -15.227 11.328 3.672 1 91.69 28 SER B O 1
ATOM 1560 N N . ASN B 1 29 ? -17.25 10.75 2.934 1 93.75 29 ASN B N 1
ATOM 1561 C CA . ASN B 1 29 ? -17.859 12.031 3.303 1 93.75 29 ASN B CA 1
ATOM 1562 C C . ASN B 1 29 ? -17.812 12.258 4.812 1 93.75 29 ASN B C 1
ATOM 1564 O O . ASN B 1 29 ? -17.578 13.383 5.266 1 93.75 29 ASN B O 1
ATOM 1568 N N . MET B 1 30 ? -18.125 11.227 5.453 1 94.19 30 MET B N 1
ATOM 1569 C CA . MET B 1 30 ? -18.047 11.32 6.91 1 94.19 30 MET B CA 1
ATOM 1570 C C . MET B 1 30 ? -16.641 11.672 7.363 1 94.19 30 MET B C 1
ATOM 1572 O O . MET B 1 30 ? -16.453 12.586 8.172 1 94.19 30 MET B O 1
ATOM 1576 N N . SER B 1 31 ? -15.656 11.008 6.836 1 96 31 SER B N 1
ATOM 1577 C CA . SER B 1 31 ? -14.266 11.281 7.18 1 96 31 SER B CA 1
ATOM 1578 C C . SER B 1 31 ? -13.875 12.703 6.805 1 96 31 SER B C 1
ATOM 1580 O O . SER B 1 31 ? -13.227 13.398 7.586 1 96 31 SER B O 1
ATOM 1582 N N . LEU B 1 32 ? -14.273 13.156 5.652 1 96.12 32 LEU B N 1
ATOM 1583 C CA . LEU B 1 32 ? -13.945 14.492 5.168 1 96.12 32 LEU B CA 1
ATOM 1584 C C . LEU B 1 32 ? -14.625 15.562 6.027 1 96.12 32 LEU B C 1
ATOM 1586 O O . LEU B 1 32 ? -14.016 16.578 6.352 1 96.12 32 LEU B O 1
ATOM 1590 N N . SER B 1 33 ? -15.906 15.297 6.367 1 95.69 33 SER B N 1
ATOM 1591 C CA . SER B 1 33 ? -16.641 16.234 7.211 1 95.69 33 SER B CA 1
ATOM 1592 C C . SER B 1 33 ? -15.984 16.359 8.586 1 95.69 33 SER B C 1
ATOM 1594 O O . SER B 1 33 ? -15.812 17.469 9.102 1 95.69 33 SER B O 1
ATOM 1596 N N . LEU B 1 34 ? -15.633 15.227 9.172 1 96.44 34 LEU B N 1
ATOM 1597 C CA . LEU B 1 34 ? -14.969 15.234 10.469 1 96.44 34 LEU B CA 1
ATOM 1598 C C . LEU B 1 34 ? -13.625 15.953 10.391 1 96.44 34 LEU B C 1
ATOM 1600 O O . LEU B 1 34 ? -13.281 16.734 11.281 1 96.44 34 LEU B O 1
ATOM 1604 N N . LEU B 1 35 ? -12.906 15.75 9.359 1 96.19 35 LEU B N 1
ATOM 1605 C CA . LEU B 1 35 ? -11.617 16.406 9.141 1 96.19 35 LEU B CA 1
ATOM 1606 C C . LEU B 1 35 ? -11.773 17.906 9.031 1 96.19 35 LEU B C 1
ATOM 1608 O O . LEU B 1 35 ? -10.969 18.672 9.578 1 96.19 35 LEU B O 1
ATOM 1612 N N . ARG B 1 36 ? -12.781 18.312 8.359 1 93.5 36 ARG B N 1
ATOM 1613 C CA . ARG B 1 36 ? -13.039 19.734 8.195 1 93.5 36 ARG B CA 1
ATOM 1614 C C . ARG B 1 36 ? -13.438 20.375 9.516 1 93.5 36 ARG B C 1
ATOM 1616 O O . ARG B 1 36 ? -13.047 21.516 9.797 1 93.5 36 ARG B O 1
ATOM 1623 N N . LEU B 1 37 ? -14.141 19.641 10.305 1 94.69 37 LEU B N 1
ATOM 1624 C CA . LEU B 1 37 ? -14.734 20.203 11.508 1 94.69 37 LEU B CA 1
ATOM 1625 C C . LEU B 1 37 ? -13.773 20.109 12.688 1 94.69 37 LEU B C 1
ATOM 1627 O O . LEU B 1 37 ? -13.953 20.781 13.695 1 94.69 37 LEU B O 1
ATOM 1631 N N . MET B 1 38 ? -12.805 19.234 12.578 1 94.56 38 MET B N 1
ATOM 1632 C CA . MET B 1 38 ? -11.953 18.984 13.734 1 94.56 38 MET B CA 1
ATOM 1633 C C . MET B 1 38 ? -11.055 20.188 14.016 1 94.56 38 MET B C 1
ATOM 1635 O O . MET B 1 38 ? -10.656 20.406 15.156 1 94.56 38 MET B O 1
ATOM 1639 N N . GLY B 1 39 ? -10.867 20.844 13 1 88.5 39 GLY B N 1
ATOM 1640 C CA . GLY B 1 39 ? -10.023 22.031 13.133 1 88.5 39 GLY B CA 1
ATOM 1641 C C . GLY B 1 39 ? -10.664 23.281 12.578 1 88.5 39 GLY B C 1
ATOM 1642 O O . GLY B 1 39 ? -11.805 23.25 12.109 1 88.5 39 GLY B O 1
ATOM 1643 N N . GLY B 1 40 ? -10.203 24.453 12.836 1 83.25 40 GLY B N 1
ATOM 1644 C CA . GLY B 1 40 ? -10.656 25.703 12.25 1 83.25 40 GLY B CA 1
ATOM 1645 C C . GLY B 1 40 ? -10.414 25.781 10.758 1 83.25 40 GLY B C 1
ATOM 1646 O O . GLY B 1 40 ? -10.547 24.797 10.047 1 83.25 40 GLY B O 1
ATOM 1647 N N . GLN B 1 41 ? -10.195 26.859 10.312 1 88.56 41 GLN B N 1
ATOM 1648 C CA . GLN B 1 41 ? -9.977 27.062 8.891 1 88.56 41 GLN B CA 1
ATOM 1649 C C . GLN B 1 41 ? -8.75 26.297 8.406 1 88.56 41 GLN B C 1
ATOM 1651 O O . GLN B 1 41 ? -7.727 26.266 9.094 1 88.56 41 GLN B O 1
ATOM 1656 N N . VAL B 1 42 ? -8.938 25.656 7.262 1 89.44 42 VAL B N 1
ATOM 1657 C CA . VAL B 1 42 ? -7.82 24.938 6.648 1 89.44 42 VAL B CA 1
ATOM 1658 C C . VAL B 1 42 ? -6.75 25.938 6.207 1 89.44 42 VAL B C 1
ATOM 1660 O O . VAL B 1 42 ? -7.059 26.984 5.641 1 89.44 42 VAL B O 1
ATOM 1663 N N . THR B 1 43 ? -5.531 25.625 6.496 1 87.81 43 THR B N 1
ATOM 1664 C CA . THR B 1 43 ? -4.418 26.516 6.203 1 87.81 43 THR B CA 1
ATOM 1665 C C . THR B 1 43 ? -4.277 26.734 4.699 1 87.81 43 THR B C 1
ATOM 1667 O O . THR B 1 43 ? -4.582 25.844 3.906 1 87.81 43 THR B O 1
ATOM 1670 N N . GLU B 1 44 ? -3.844 27.922 4.355 1 87.19 44 GLU B N 1
ATOM 1671 C CA . GLU B 1 44 ? -3.576 28.234 2.957 1 87.19 44 GLU B CA 1
ATOM 1672 C C . GLU B 1 44 ? -2.092 28.094 2.633 1 87.19 44 GLU B C 1
ATOM 1674 O O . GLU B 1 44 ? -1.684 28.25 1.481 1 87.19 44 GLU B O 1
ATOM 1679 N N . GLN B 1 45 ? -1.362 27.719 3.584 1 81.06 45 GLN B N 1
ATOM 1680 C CA . GLN B 1 45 ? 0.069 27.531 3.373 1 81.06 45 GLN B CA 1
ATOM 1681 C C . GLN B 1 45 ? 0.335 26.391 2.393 1 81.06 45 GLN B C 1
ATOM 1683 O O . GLN B 1 45 ? -0.341 25.359 2.432 1 81.06 45 GLN B O 1
ATOM 1688 N N . GLU B 1 46 ? 1.304 26.656 1.585 1 76 46 GLU B N 1
ATOM 1689 C CA . GLU B 1 46 ? 1.658 25.625 0.611 1 76 46 GLU B CA 1
ATOM 1690 C C . GLU B 1 46 ? 2.514 24.531 1.248 1 76 46 GLU B C 1
ATOM 1692 O O . GLU B 1 46 ? 3.365 24.812 2.092 1 76 46 GLU B O 1
ATOM 1697 N N . SER B 1 47 ? 2.18 23.297 0.845 1 73.06 47 SER B N 1
ATOM 1698 C CA . SER B 1 47 ? 2.979 22.172 1.304 1 73.06 47 SER B CA 1
ATOM 1699 C C . SER B 1 47 ? 4.371 22.188 0.679 1 73.06 47 SER B C 1
ATOM 1701 O O . SER B 1 47 ? 4.52 22.5 -0.504 1 73.06 47 SER B O 1
ATOM 1703 N N . PRO B 1 48 ? 5.367 21.938 1.486 1 64.31 48 PRO B N 1
ATOM 1704 C CA . PRO B 1 48 ? 6.723 21.844 0.93 1 64.31 48 PRO B CA 1
ATOM 1705 C C . PRO B 1 48 ? 6.902 20.625 0.021 1 64.31 48 PRO B C 1
ATOM 1707 O O . PRO B 1 48 ? 7.855 20.578 -0.762 1 64.31 48 PRO B O 1
ATOM 1710 N N . VAL B 1 49 ? 6.094 19.688 0.135 1 63.34 49 VAL B N 1
ATOM 1711 C CA . VAL B 1 49 ? 6.121 18.5 -0.699 1 63.34 49 VAL B CA 1
ATOM 1712 C C . VAL B 1 49 ? 4.926 18.5 -1.651 1 63.34 49 VAL B C 1
ATOM 1714 O O . VAL B 1 49 ? 3.779 18.625 -1.218 1 63.34 49 VAL B O 1
ATOM 1717 N N . PRO B 1 50 ? 5.312 18.391 -2.949 1 65.94 50 PRO B N 1
ATOM 1718 C CA . PRO B 1 50 ? 4.199 18.375 -3.902 1 65.94 50 PRO B CA 1
ATOM 1719 C C . PRO B 1 50 ? 3.26 17.188 -3.699 1 65.94 50 PRO B C 1
ATOM 1721 O O . PRO B 1 50 ? 3.713 16.078 -3.375 1 65.94 50 PRO B O 1
ATOM 1724 N N . PHE B 1 51 ? 1.962 17.469 -3.861 1 74.81 51 PHE B N 1
ATOM 1725 C CA . PHE B 1 51 ? 0.964 16.406 -3.807 1 74.81 51 PHE B CA 1
ATOM 1726 C C . PHE B 1 51 ? 1.182 15.406 -4.934 1 74.81 51 PHE B C 1
ATOM 1728 O O . PHE B 1 51 ? 1.438 15.789 -6.074 1 74.81 51 PHE B O 1
ATOM 1735 N N . PRO B 1 52 ? 1.146 14.078 -4.652 1 75.5 52 PRO B N 1
ATOM 1736 C CA . PRO B 1 52 ? 1.482 13.039 -5.625 1 75.5 52 PRO B CA 1
ATOM 1737 C C . PRO B 1 52 ? 0.327 12.711 -6.57 1 75.5 52 PRO B C 1
ATOM 1739 O O . PRO B 1 52 ? -0.052 11.547 -6.715 1 75.5 52 PRO B O 1
ATOM 1742 N N . TYR B 1 53 ? -0.077 13.656 -7.414 1 79.12 53 TYR B N 1
ATOM 1743 C CA . TYR B 1 53 ? -1.195 13.469 -8.328 1 79.12 53 TYR B CA 1
ATOM 1744 C C . TYR B 1 53 ? -0.891 12.383 -9.344 1 79.12 53 TYR B C 1
ATOM 1746 O O . TYR B 1 53 ? -1.789 11.648 -9.766 1 79.12 53 TYR B O 1
ATOM 1754 N N . ARG B 1 54 ? 0.334 12.281 -9.68 1 71.5 54 ARG B N 1
ATOM 1755 C CA . ARG B 1 54 ? 0.723 11.312 -10.703 1 71.5 54 ARG B CA 1
ATOM 1756 C C . ARG B 1 54 ? 0.444 9.891 -10.242 1 71.5 54 ARG B C 1
ATOM 1758 O O . ARG B 1 54 ? 0.088 9.031 -11.047 1 71.5 54 ARG B O 1
ATOM 1765 N N . PHE B 1 55 ? 0.556 9.68 -9.016 1 73.38 55 PHE B N 1
ATOM 1766 C CA . PHE B 1 55 ? 0.262 8.359 -8.461 1 73.38 55 PHE B CA 1
ATOM 1767 C C . PHE B 1 55 ? -1.218 8.031 -8.617 1 73.38 55 PHE B C 1
ATOM 1769 O O . PHE B 1 55 ? -1.571 6.91 -9 1 73.38 55 PHE B O 1
ATOM 1776 N N . TYR B 1 56 ? -2.051 8.977 -8.359 1 83.31 56 TYR B N 1
ATOM 1777 C CA . TYR B 1 56 ? -3.492 8.773 -8.453 1 83.31 56 TYR B CA 1
ATOM 1778 C C . TYR B 1 56 ? -3.924 8.578 -9.898 1 83.31 56 TYR B C 1
ATOM 1780 O O . TYR B 1 56 ? -4.863 7.824 -10.18 1 83.31 56 TYR B O 1
ATOM 1788 N N . ILE B 1 57 ? -3.172 9.211 -10.781 1 84.12 57 ILE B N 1
ATOM 1789 C CA . ILE B 1 57 ? -3.441 9.023 -12.203 1 84.12 57 ILE B CA 1
ATOM 1790 C C . ILE B 1 57 ? -3.049 7.613 -12.625 1 84.12 57 ILE B C 1
ATOM 1792 O O . ILE B 1 57 ? -3.818 6.922 -13.297 1 84.12 57 ILE B O 1
ATOM 1796 N N . SER B 1 58 ? -1.948 7.203 -12.234 1 78.31 58 SER B N 1
ATOM 1797 C CA . SER B 1 58 ? -1.404 5.91 -12.648 1 78.31 58 SER B CA 1
ATOM 1798 C C . SER B 1 58 ? -2.227 4.758 -12.078 1 78.31 58 SER B C 1
ATOM 1800 O O . SER B 1 58 ? -2.473 3.766 -12.766 1 78.31 58 SER B O 1
ATOM 1802 N N . ILE B 1 59 ? -2.652 4.867 -10.797 1 81.5 59 ILE B N 1
ATOM 1803 C CA . ILE B 1 59 ? -3.363 3.773 -10.148 1 81.5 59 ILE B CA 1
ATOM 1804 C C . ILE B 1 59 ? -4.719 3.568 -10.82 1 81.5 59 ILE B C 1
ATOM 1806 O O . ILE B 1 59 ? -5.242 2.453 -10.844 1 81.5 59 ILE B O 1
ATOM 1810 N N . ARG B 1 60 ? -5.285 4.582 -11.414 1 83.06 60 ARG B N 1
ATOM 1811 C CA . ARG B 1 60 ? -6.594 4.504 -12.055 1 83.06 60 ARG B CA 1
ATOM 1812 C C . ARG B 1 60 ? -6.559 3.557 -13.25 1 83.06 60 ARG B C 1
ATOM 1814 O O . ARG B 1 60 ? -7.598 3.031 -13.664 1 83.06 60 ARG B O 1
ATOM 1821 N N . THR B 1 61 ? -5.375 3.338 -13.789 1 78.38 61 THR B N 1
ATOM 1822 C CA . THR B 1 61 ? -5.258 2.539 -15 1 78.38 61 THR B CA 1
ATOM 1823 C C . THR B 1 61 ? -4.902 1.094 -14.664 1 78.38 61 THR B C 1
ATOM 1825 O O . THR B 1 61 ? -4.656 0.285 -15.562 1 78.38 61 THR B O 1
ATOM 1828 N N . THR B 1 62 ? -4.875 0.748 -13.422 1 71.62 62 THR B N 1
ATOM 1829 C CA . THR B 1 62 ? -4.543 -0.606 -12.992 1 71.62 62 THR B CA 1
ATOM 1830 C C . THR B 1 62 ? -5.812 -1.419 -12.742 1 71.62 62 THR B C 1
ATOM 1832 O O . THR B 1 62 ? -6.922 -0.917 -12.922 1 71.62 62 THR B O 1
ATOM 1835 N N . GLU B 1 63 ? -5.609 -2.795 -12.438 1 71.88 63 GLU B N 1
ATOM 1836 C CA . GLU B 1 63 ? -6.738 -3.674 -12.148 1 71.88 63 GLU B CA 1
ATOM 1837 C C . GLU B 1 63 ? -7.41 -3.295 -10.836 1 71.88 63 GLU B C 1
ATOM 1839 O O . GLU B 1 63 ? -6.781 -2.688 -9.961 1 71.88 63 GLU B O 1
ATOM 1844 N N . VAL B 1 64 ? -8.633 -3.58 -10.672 1 75.62 64 VAL B N 1
ATOM 1845 C CA . VAL B 1 64 ? -9.492 -3.195 -9.555 1 75.62 64 VAL B CA 1
ATOM 1846 C C . VAL B 1 64 ? -8.852 -3.635 -8.242 1 75.62 64 VAL B C 1
ATOM 1848 O O . VAL B 1 64 ? -8.867 -2.891 -7.258 1 75.62 64 VAL B O 1
ATOM 1851 N N . ARG B 1 65 ? -8.367 -4.801 -8.188 1 75.5 65 ARG B N 1
ATOM 1852 C CA . ARG B 1 65 ? -7.734 -5.285 -6.965 1 75.5 65 ARG B CA 1
ATOM 1853 C C . ARG B 1 65 ? -6.629 -4.336 -6.516 1 75.5 65 ARG B C 1
ATOM 1855 O O . ARG B 1 65 ? -6.562 -3.967 -5.34 1 75.5 65 ARG B O 1
ATOM 1862 N N . SER B 1 66 ? -5.793 -3.986 -7.5 1 74.06 66 SER B N 1
ATOM 1863 C CA . SER B 1 66 ? -4.703 -3.072 -7.188 1 74.06 66 SER B CA 1
ATOM 1864 C C . SER B 1 66 ? -5.23 -1.72 -6.719 1 74.06 66 SER B C 1
ATOM 1866 O O . SER B 1 66 ? -4.641 -1.089 -5.84 1 74.06 66 SER B O 1
ATOM 1868 N N . GLN B 1 67 ? -6.262 -1.291 -7.328 1 83.25 67 GLN B N 1
ATOM 1869 C CA . GLN B 1 67 ? -6.867 -0.022 -6.941 1 83.25 67 GLN B CA 1
ATOM 1870 C C . GLN B 1 67 ? -7.398 -0.08 -5.512 1 83.25 67 GLN B C 1
ATOM 1872 O O . GLN B 1 67 ? -7.164 0.834 -4.719 1 83.25 67 GLN B O 1
ATOM 1877 N N . VAL B 1 68 ? -8.062 -1.089 -5.156 1 85.12 68 VAL B N 1
ATOM 1878 C CA . VAL B 1 68 ? -8.648 -1.245 -3.83 1 85.12 68 VAL B CA 1
ATOM 1879 C C . VAL B 1 68 ? -7.543 -1.352 -2.781 1 85.12 68 VAL B C 1
ATOM 1881 O O . VAL B 1 68 ? -7.637 -0.751 -1.709 1 85.12 68 VAL B O 1
ATOM 1884 N N . VAL B 1 69 ? -6.555 -2.064 -3.072 1 81.56 69 VAL B N 1
ATOM 1885 C CA . VAL B 1 69 ? -5.402 -2.188 -2.188 1 81.56 69 VAL B CA 1
ATOM 1886 C C . VAL B 1 69 ? -4.762 -0.817 -1.978 1 81.56 69 VAL B C 1
ATOM 1888 O O . VAL B 1 69 ? -4.363 -0.476 -0.862 1 81.56 69 VAL B O 1
ATOM 1891 N N . PHE B 1 70 ? -4.645 -0.121 -3.045 1 84.25 70 PHE B N 1
ATOM 1892 C CA . PHE B 1 70 ? -4.09 1.225 -2.969 1 84.25 70 PHE B CA 1
ATOM 1893 C C . PHE B 1 70 ? -4.914 2.098 -2.031 1 84.25 70 PHE B C 1
ATOM 1895 O O . PHE B 1 70 ? -4.359 2.863 -1.239 1 84.25 70 PHE B O 1
ATOM 1902 N N . VAL B 1 71 ? -6.207 2.055 -2.123 1 90.75 71 VAL B N 1
ATOM 1903 C CA . VAL B 1 71 ? -7.094 2.826 -1.257 1 90.75 71 VAL B CA 1
ATOM 1904 C C . VAL B 1 71 ? -6.863 2.432 0.201 1 90.75 71 VAL B C 1
ATOM 1906 O O . VAL B 1 71 ? -6.664 3.295 1.06 1 90.75 71 VAL B O 1
ATOM 1909 N N . ARG B 1 72 ? -6.867 1.197 0.499 1 87.75 72 ARG B N 1
ATOM 1910 C CA . ARG B 1 72 ? -6.629 0.699 1.85 1 87.75 72 ARG B CA 1
ATOM 1911 C C . ARG B 1 72 ? -5.293 1.192 2.389 1 87.75 72 ARG B C 1
ATOM 1913 O O . ARG B 1 72 ? -5.223 1.728 3.498 1 87.75 72 ARG B O 1
ATOM 1920 N N . ASP B 1 73 ? -4.32 1.022 1.632 1 80.94 73 ASP B N 1
ATOM 1921 C CA . ASP B 1 73 ? -2.967 1.355 2.062 1 80.94 73 ASP B CA 1
ATOM 1922 C C . ASP B 1 73 ? -2.818 2.857 2.295 1 80.94 73 ASP B C 1
ATOM 1924 O O . ASP B 1 73 ? -2.096 3.281 3.199 1 80.94 73 ASP B O 1
ATOM 1928 N N . SER B 1 74 ? -3.408 3.637 1.392 1 85.5 74 SER B N 1
ATOM 1929 C CA . SER B 1 74 ? -3.402 5.086 1.574 1 85.5 74 SER B CA 1
ATOM 1930 C C . SER B 1 74 ? -4.098 5.48 2.871 1 85.5 74 SER B C 1
ATOM 1932 O O . SER B 1 74 ? -3.611 6.34 3.607 1 85.5 74 SER B O 1
ATOM 1934 N N . LEU B 1 75 ? -5.199 4.855 3.158 1 90.81 75 LEU B N 1
ATOM 1935 C CA . LEU B 1 75 ? -5.922 5.125 4.398 1 90.81 75 LEU B CA 1
ATOM 1936 C C . LEU B 1 75 ? -5.094 4.703 5.609 1 90.81 75 LEU B C 1
ATOM 1938 O O . LEU B 1 75 ? -5.09 5.395 6.633 1 90.81 75 LEU B O 1
ATOM 1942 N N . VAL B 1 76 ? -4.391 3.631 5.527 1 84.12 76 VAL B N 1
ATOM 1943 C CA . VAL B 1 76 ? -3.51 3.172 6.598 1 84.12 76 VAL B CA 1
ATOM 1944 C C . VAL B 1 76 ? -2.42 4.211 6.852 1 84.12 76 VAL B C 1
ATOM 1946 O O . VAL B 1 76 ? -2.127 4.547 8 1 84.12 76 VAL B O 1
ATOM 1949 N N . GLN B 1 77 ? -1.819 4.711 5.812 1 81.44 77 GLN B N 1
ATOM 1950 C CA . GLN B 1 77 ? -0.77 5.715 5.945 1 81.44 77 GLN B CA 1
ATOM 1951 C C . GLN B 1 77 ? -1.303 6.984 6.605 1 81.44 77 GLN B C 1
ATOM 1953 O O . GLN B 1 77 ? -0.629 7.582 7.445 1 81.44 77 GLN B O 1
ATOM 1958 N N . ILE B 1 78 ? -2.482 7.391 6.18 1 87.19 78 ILE B N 1
ATOM 1959 C CA . ILE B 1 78 ? -3.107 8.562 6.777 1 87.19 78 ILE B CA 1
ATOM 1960 C C . ILE B 1 78 ? -3.391 8.305 8.258 1 87.19 78 ILE B C 1
ATOM 1962 O O . ILE B 1 78 ? -3.064 9.125 9.109 1 87.19 78 ILE B O 1
ATOM 1966 N N . ALA B 1 79 ? -3.979 7.164 8.539 1 89.5 79 ALA B N 1
ATOM 1967 C CA . ALA B 1 79 ? -4.332 6.82 9.914 1 89.5 79 ALA B CA 1
ATOM 1968 C C . ALA B 1 79 ? -3.096 6.773 10.805 1 89.5 79 ALA B C 1
ATOM 1970 O O . ALA B 1 79 ? -3.137 7.207 11.961 1 89.5 79 ALA B O 1
ATOM 1971 N N . ASP B 1 80 ? -2.037 6.285 10.305 1 81 80 ASP B N 1
ATOM 1972 C CA . ASP B 1 80 ? -0.797 6.164 11.062 1 81 80 ASP B CA 1
ATOM 1973 C C . ASP B 1 80 ? -0.27 7.535 11.477 1 81 80 ASP B C 1
ATOM 1975 O O . ASP B 1 80 ? 0.303 7.688 12.562 1 81 80 ASP B O 1
ATOM 1979 N N . LEU B 1 81 ? -0.404 8.57 10.586 1 81.25 81 LEU B N 1
ATOM 1980 C CA . LEU B 1 81 ? 0.033 9.922 10.914 1 81.25 81 LEU B CA 1
ATOM 1981 C C . LEU B 1 81 ? -0.672 10.43 12.164 1 81.25 81 LEU B C 1
ATOM 1983 O O . LEU B 1 81 ? -0.034 10.992 13.055 1 81.25 81 LEU B O 1
ATOM 1987 N N . TYR B 1 82 ? -1.913 10.156 12.273 1 86.5 82 TYR B N 1
ATOM 1988 C CA . TYR B 1 82 ? -2.713 10.68 13.375 1 86.5 82 TYR B CA 1
ATOM 1989 C C . TYR B 1 82 ? -2.605 9.781 14.602 1 86.5 82 TYR B C 1
ATOM 1991 O O . TYR B 1 82 ? -2.855 10.227 15.727 1 86.5 82 TYR B O 1
ATOM 1999 N N . ARG B 1 83 ? -2.268 8.594 14.328 1 83.81 83 ARG B N 1
ATOM 2000 C CA . ARG B 1 83 ? -2.158 7.648 15.438 1 83.81 83 ARG B CA 1
ATOM 2001 C C . ARG B 1 83 ? -0.859 7.855 16.203 1 83.81 83 ARG B C 1
ATOM 2003 O O . ARG B 1 83 ? -0.855 7.836 17.438 1 83.81 83 ARG B O 1
ATOM 2010 N N . HIS B 1 84 ? 0.165 8.008 15.531 1 75.12 84 HIS B N 1
ATOM 2011 C CA . HIS B 1 84 ? 1.478 8.016 16.156 1 75.12 84 HIS B CA 1
ATOM 2012 C C . HIS B 1 84 ? 2.012 9.438 16.297 1 75.12 84 HIS B C 1
ATOM 2014 O O . HIS B 1 84 ? 2.994 9.672 17.016 1 75.12 84 HIS B O 1
ATOM 2020 N N . GLY B 1 85 ? 1.321 10.336 15.641 1 74.62 85 GLY B N 1
ATOM 2021 C CA . GLY B 1 85 ? 1.749 11.727 15.766 1 74.62 85 GLY B CA 1
ATOM 2022 C C . GLY B 1 85 ? 1.334 12.359 17.078 1 74.62 85 GLY B C 1
ATOM 2023 O O . GLY B 1 85 ? 0.368 11.922 17.703 1 74.62 85 GLY B O 1
ATOM 2024 N N . ASN B 1 86 ? 2.162 13.336 17.469 1 76.94 86 ASN B N 1
ATOM 2025 C CA . ASN B 1 86 ? 1.82 14.109 18.656 1 76.94 86 ASN B CA 1
ATOM 2026 C C . ASN B 1 86 ? 0.958 15.32 18.312 1 76.94 86 ASN B C 1
ATOM 2028 O O . ASN B 1 86 ? 1.463 16.328 17.797 1 76.94 86 ASN B O 1
ATOM 2032 N N . LEU B 1 87 ? -0.378 15.258 18.734 1 81.69 87 LEU B N 1
ATOM 2033 C CA . LEU B 1 87 ? -1.342 16.281 18.359 1 81.69 87 LEU B CA 1
ATOM 2034 C C . LEU B 1 87 ? -1.489 17.312 19.469 1 81.69 87 LEU B C 1
ATOM 2036 O O . LEU B 1 87 ? -2.463 18.078 19.5 1 81.69 87 LEU B O 1
ATOM 2040 N N . SER B 1 88 ? -0.592 17.344 20.375 1 81.38 88 SER B N 1
ATOM 2041 C CA . SER B 1 88 ? -0.709 18.219 21.547 1 81.38 88 SER B CA 1
ATOM 2042 C C . SER B 1 88 ? -0.544 19.688 21.156 1 81.38 88 SER B C 1
ATOM 2044 O O . SER B 1 88 ? -0.983 20.578 21.875 1 81.38 88 SER B O 1
ATOM 2046 N N . SER B 1 89 ? 0.083 19.984 20.078 1 79.31 89 SER B N 1
ATOM 2047 C CA . SER B 1 89 ? 0.367 21.359 19.656 1 79.31 89 SER B CA 1
ATOM 2048 C C . SER B 1 89 ? -0.839 22 18.969 1 79.31 89 SER B C 1
ATOM 2050 O O . SER B 1 89 ? -0.851 23.203 18.719 1 79.31 89 SER B O 1
ATOM 2052 N N . VAL B 1 90 ? -1.876 21.125 18.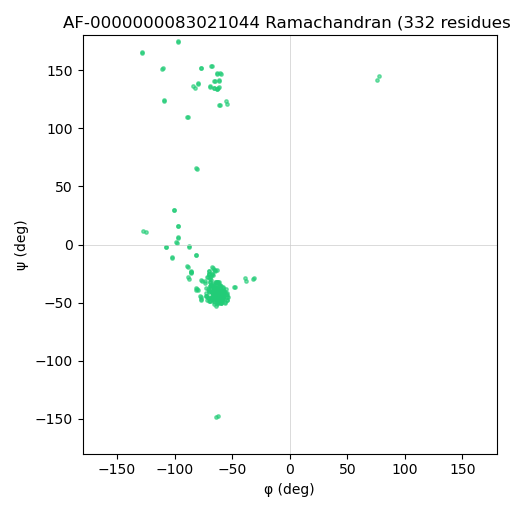703 1 84.88 90 VAL B N 1
ATOM 2053 C CA . VAL B 1 90 ? -3.039 21.656 18 1 84.88 90 VAL B CA 1
ATOM 2054 C C . VAL B 1 90 ? -4.238 21.688 18.953 1 84.88 90 VAL B C 1
ATOM 2056 O O . VAL B 1 90 ? -4.285 20.938 19.922 1 84.88 90 VAL B O 1
ATOM 2059 N N . THR B 1 91 ? -5.152 22.656 18.688 1 89 91 THR B N 1
ATOM 2060 C CA . THR B 1 91 ? -6.344 22.828 19.516 1 89 91 THR B CA 1
ATOM 2061 C C . THR B 1 91 ? -7.562 22.203 18.844 1 89 91 THR B C 1
ATOM 2063 O O . THR B 1 91 ? -8.672 22.75 18.922 1 89 91 THR B O 1
ATOM 2066 N N . TRP B 1 92 ? -7.293 21.172 18.062 1 93.69 92 TRP B N 1
ATOM 2067 C CA . TRP B 1 92 ? -8.375 20.484 17.375 1 93.69 92 TRP B CA 1
ATOM 2068 C C . TRP B 1 92 ? -9.383 19.906 18.359 1 93.69 92 TRP B C 1
ATOM 2070 O O . TRP B 1 92 ? -9.023 19.516 19.469 1 93.69 92 TRP B O 1
ATOM 2080 N N . ASP B 1 93 ? -10.641 19.891 17.922 1 94.69 93 ASP B N 1
ATOM 2081 C CA . ASP B 1 93 ? -11.688 19.25 18.703 1 94.69 93 ASP B CA 1
ATOM 2082 C C . ASP B 1 93 ? -11.406 17.766 18.906 1 94.69 93 ASP B C 1
ATOM 2084 O O . ASP B 1 93 ? -11.352 17 17.938 1 94.69 93 ASP B O 1
ATOM 2088 N N . THR B 1 94 ? -11.297 17.375 20.094 1 93.19 94 THR B N 1
ATOM 2089 C CA . THR B 1 94 ? -10.875 16.016 20.422 1 93.19 94 THR B CA 1
ATOM 2090 C C . THR B 1 94 ? -11.914 15 19.953 1 93.19 94 THR B C 1
ATOM 2092 O O . THR B 1 94 ? -11.57 13.945 19.422 1 93.19 94 THR B O 1
ATOM 2095 N N . ASP B 1 95 ? -13.203 15.281 20.172 1 95.19 95 ASP B N 1
ATOM 2096 C CA . ASP B 1 95 ? -14.266 14.359 19.797 1 95.19 95 ASP B CA 1
ATOM 2097 C C . ASP B 1 95 ? -14.305 14.172 18.281 1 95.19 95 ASP B C 1
ATOM 2099 O O . ASP B 1 95 ? -14.477 13.055 17.781 1 95.19 95 ASP B O 1
ATOM 2103 N N . ARG B 1 96 ? -14.188 15.258 17.625 1 95.62 96 ARG B N 1
ATOM 2104 C CA . ARG B 1 96 ? -14.203 15.188 16.156 1 95.62 96 ARG B CA 1
ATOM 2105 C C . ARG B 1 96 ? -12.953 14.484 15.633 1 95.62 96 ARG B C 1
ATOM 2107 O O . ARG B 1 96 ? -13.023 13.711 14.68 1 95.62 96 ARG B O 1
ATOM 2114 N N . THR B 1 97 ? -11.797 14.758 16.219 1 95.62 97 THR B N 1
ATOM 2115 C CA . THR B 1 97 ? -10.555 14.102 15.836 1 95.62 97 THR B CA 1
ATOM 2116 C C . THR B 1 97 ? -10.641 12.594 16.078 1 95.62 97 THR B C 1
ATOM 2118 O O . THR B 1 97 ? -10.234 11.797 15.227 1 95.62 97 THR B O 1
ATOM 2121 N N . ASN B 1 98 ? -11.203 12.203 17.203 1 94.94 98 ASN B N 1
ATOM 2122 C CA . ASN B 1 98 ? -11.406 10.789 17.5 1 94.94 98 ASN B CA 1
ATOM 2123 C C . ASN B 1 98 ? -12.383 10.141 16.516 1 94.94 98 ASN B C 1
ATOM 2125 O O . ASN B 1 98 ? -12.18 9 16.094 1 94.94 98 ASN B O 1
ATOM 2129 N N . GLY B 1 99 ? -13.406 10.836 16.234 1 96.06 99 GLY B N 1
ATOM 2130 C CA . GLY B 1 99 ? -14.344 10.359 15.234 1 96.06 99 GLY B CA 1
ATOM 2131 C C . GLY B 1 99 ? -13.703 10.133 13.883 1 96.06 99 GLY B C 1
ATOM 2132 O O . GLY B 1 99 ? -13.984 9.141 13.211 1 96.06 99 GLY B O 1
ATOM 2133 N N . PHE B 1 100 ? -12.844 11.094 13.453 1 97 100 PHE B N 1
ATOM 2134 C CA . PHE B 1 100 ? -12.109 10.984 12.203 1 97 100 PHE B CA 1
ATOM 2135 C C . PHE B 1 100 ? -11.242 9.734 12.188 1 97 100 PHE B C 1
ATOM 2137 O O . PHE B 1 100 ? -11.289 8.953 11.242 1 97 100 PHE B O 1
ATOM 2144 N N . ARG B 1 101 ? -10.508 9.523 13.258 1 95.69 101 ARG B N 1
ATOM 2145 C CA . ARG B 1 101 ? -9.625 8.367 13.367 1 95.69 101 ARG B CA 1
ATOM 2146 C C . ARG B 1 101 ? -10.422 7.062 13.328 1 95.69 101 ARG B C 1
ATOM 2148 O O . ARG B 1 101 ? -10.031 6.113 12.648 1 95.69 101 ARG B O 1
ATOM 2155 N N . MET B 1 102 ? -11.516 6.992 14 1 94.38 102 MET B N 1
ATOM 2156 C CA . MET B 1 102 ? -12.359 5.805 14.039 1 94.38 102 MET B CA 1
ATOM 2157 C C . MET B 1 102 ? -12.953 5.516 12.664 1 94.38 102 MET B C 1
ATOM 2159 O O . MET B 1 102 ? -13.062 4.355 12.258 1 94.38 102 MET B O 1
ATOM 2163 N N . SER B 1 103 ? -13.367 6.605 12.039 1 95.25 103 SER B N 1
ATOM 2164 C CA . SER B 1 103 ? -13.906 6.457 10.688 1 95.25 103 SER B CA 1
ATOM 2165 C C . SER B 1 103 ? -12.875 5.836 9.75 1 95.25 103 SER B C 1
ATOM 2167 O O . SER B 1 103 ? -13.211 4.961 8.945 1 95.25 103 SER B O 1
ATOM 2169 N N . LEU B 1 104 ? -11.633 6.293 9.812 1 95.25 104 LEU B N 1
ATOM 2170 C CA . LEU B 1 104 ? -10.578 5.723 8.984 1 95.25 104 LEU B CA 1
ATOM 2171 C C . LEU B 1 104 ? -10.344 4.258 9.336 1 95.25 104 LEU B C 1
ATOM 2173 O O . LEU B 1 104 ? -10.234 3.41 8.445 1 95.25 104 LEU B O 1
ATOM 2177 N N . ASP B 1 105 ? -10.305 3.904 10.586 1 92.75 105 ASP B N 1
ATOM 2178 C CA . ASP B 1 105 ? -10.062 2.537 11.031 1 92.75 105 ASP B CA 1
ATOM 2179 C C . ASP B 1 105 ? -11.141 1.591 10.516 1 92.75 105 ASP B C 1
ATOM 2181 O O . ASP B 1 105 ? -10.852 0.466 10.109 1 92.75 105 ASP B O 1
ATOM 2185 N N . ARG B 1 106 ? -12.32 2.066 10.602 1 90.38 106 ARG B N 1
ATOM 2186 C CA . ARG B 1 106 ? -13.43 1.264 10.109 1 90.38 106 ARG B CA 1
ATOM 2187 C C . ARG B 1 106 ? -13.289 0.984 8.617 1 90.38 106 ARG B C 1
ATOM 2189 O O . ARG B 1 106 ? -13.477 -0.15 8.172 1 90.38 106 ARG B O 1
ATOM 2196 N N . GLN B 1 107 ? -12.977 2.045 7.832 1 90.56 107 GLN B N 1
ATOM 2197 C CA . GLN B 1 107 ? -12.781 1.884 6.395 1 90.56 107 GLN B CA 1
ATOM 2198 C C . GLN B 1 107 ? -11.633 0.922 6.102 1 90.56 107 GLN B C 1
ATOM 2200 O O . GLN B 1 107 ? -11.742 0.071 5.215 1 90.56 107 GLN B O 1
ATOM 2205 N N . ILE B 1 108 ? -10.555 1.006 6.809 1 89.88 108 ILE B N 1
ATOM 2206 C CA . ILE B 1 108 ? -9.391 0.148 6.625 1 89.88 108 ILE B CA 1
ATOM 2207 C C . ILE B 1 108 ? -9.773 -1.308 6.879 1 89.88 108 ILE B C 1
ATOM 2209 O O . ILE B 1 108 ? -9.406 -2.197 6.109 1 89.88 108 ILE B O 1
ATOM 2213 N N . ASP B 1 109 ? -10.539 -1.581 7.922 1 86.25 109 ASP B N 1
ATOM 2214 C CA . ASP B 1 109 ? -10.961 -2.934 8.273 1 86.25 109 ASP B CA 1
ATOM 2215 C C . ASP B 1 109 ? -11.828 -3.539 7.172 1 86.25 109 ASP B C 1
ATOM 2217 O O . ASP B 1 109 ? -11.672 -4.707 6.816 1 86.25 109 ASP B O 1
ATOM 2221 N N . GLU B 1 110 ? -12.742 -2.746 6.691 1 85 110 GLU B N 1
ATOM 2222 C CA . GLU B 1 110 ? -13.625 -3.225 5.633 1 85 110 GLU B CA 1
ATOM 2223 C C . GLU B 1 110 ? -12.844 -3.512 4.352 1 85 110 GLU B C 1
ATOM 2225 O O . GLU B 1 110 ? -13.078 -4.52 3.686 1 85 110 GLU B O 1
ATOM 2230 N N . LEU B 1 111 ? -11.898 -2.615 4.027 1 86.06 111 LEU B N 1
ATOM 2231 C CA . LEU B 1 111 ? -11.094 -2.785 2.826 1 86.06 111 LEU B CA 1
ATOM 2232 C C . LEU B 1 111 ? -10.141 -3.969 2.971 1 86.06 111 LEU B C 1
ATOM 2234 O O . LEU B 1 111 ? -9.836 -4.645 1.986 1 86.06 111 LEU B O 1
ATOM 2238 N N . ARG B 1 112 ? -9.664 -4.234 4.203 1 82.19 112 ARG B N 1
ATOM 2239 C CA . ARG B 1 112 ? -8.828 -5.402 4.453 1 82.19 112 ARG B CA 1
ATOM 2240 C C . ARG B 1 112 ? -9.57 -6.691 4.117 1 82.19 112 ARG B C 1
ATOM 2242 O O . ARG B 1 112 ? -9.023 -7.578 3.461 1 82.19 112 ARG B O 1
ATOM 2249 N N . THR B 1 113 ? -10.797 -6.809 4.547 1 79.38 113 THR B N 1
ATOM 2250 C CA . THR B 1 113 ? -11.633 -7.961 4.246 1 79.38 113 THR B CA 1
ATOM 2251 C C . THR B 1 113 ? -11.844 -8.102 2.74 1 79.38 113 THR B C 1
ATOM 2253 O O . THR B 1 113 ? -11.758 -9.203 2.195 1 79.38 113 THR B O 1
ATOM 2256 N N . LEU B 1 114 ? -12.109 -6.965 2.133 1 81.56 114 LEU B N 1
ATOM 2257 C CA . LEU B 1 114 ? -12.344 -6.961 0.694 1 81.56 114 LEU B CA 1
ATOM 2258 C C . LEU B 1 114 ? -11.086 -7.352 -0.069 1 81.56 114 LEU B C 1
ATOM 2260 O O . LEU B 1 114 ? -11.148 -8.117 -1.03 1 81.56 114 LEU B O 1
ATOM 2264 N N . THR B 1 115 ? -9.93 -6.836 0.329 1 81.06 115 THR B N 1
ATOM 2265 C CA . THR B 1 115 ? -8.68 -7.137 -0.363 1 81.06 115 THR B CA 1
ATOM 2266 C C . THR B 1 115 ? -8.312 -8.609 -0.198 1 81.06 115 THR B C 1
ATOM 2268 O O . THR B 1 115 ? -7.801 -9.234 -1.13 1 81.06 115 THR B O 1
ATOM 2271 N N . VAL B 1 116 ? -8.594 -9.117 0.905 1 74.88 116 VAL B N 1
ATOM 2272 C CA . VAL B 1 116 ? -8.367 -10.547 1.139 1 74.88 116 VAL B CA 1
ATOM 2273 C C . VAL B 1 116 ? -9.273 -11.367 0.23 1 74.88 116 VAL B C 1
ATOM 2275 O O . VAL B 1 116 ? -8.812 -12.297 -0.436 1 74.88 116 VAL B O 1
ATOM 2278 N N . ALA B 1 117 ? -10.492 -10.977 0.173 1 73.31 117 ALA B N 1
ATOM 2279 C CA . ALA B 1 117 ? -11.453 -11.664 -0.677 1 73.31 117 ALA B CA 1
ATOM 2280 C C . ALA B 1 117 ? -11.055 -11.578 -2.146 1 73.31 117 ALA B C 1
ATOM 2282 O O . ALA B 1 117 ? -11.172 -12.555 -2.887 1 73.31 117 ALA B O 1
ATOM 2283 N N . LEU B 1 118 ? -10.609 -10.445 -2.535 1 73.81 118 LEU B N 1
ATOM 2284 C CA . LEU B 1 118 ? -10.156 -10.242 -3.908 1 73.81 118 LEU B CA 1
ATOM 2285 C C . LEU B 1 118 ? -8.945 -11.109 -4.219 1 73.81 118 LEU B C 1
ATOM 2287 O O . LEU B 1 118 ? -8.828 -11.648 -5.32 1 73.81 118 LEU B O 1
ATOM 2291 N N . SER B 1 119 ? -8.086 -11.273 -3.252 1 71.31 119 SER B N 1
ATOM 2292 C CA . SER B 1 119 ? -6.898 -12.109 -3.412 1 71.31 119 SER B CA 1
ATOM 2293 C C . SER B 1 119 ? -7.281 -13.578 -3.568 1 71.31 119 SER B C 1
ATOM 2295 O O . SER B 1 119 ? -6.75 -14.273 -4.438 1 71.31 119 SER B O 1
ATOM 2297 N N . VAL B 1 120 ? -8.188 -13.969 -2.836 1 68.19 120 VAL B N 1
ATOM 2298 C CA . VAL B 1 120 ? -8.672 -15.344 -2.889 1 68.19 120 VAL B CA 1
ATOM 2299 C C . VAL B 1 120 ? -9.383 -15.594 -4.215 1 68.19 120 VAL B C 1
ATOM 2301 O O . VAL B 1 120 ? -9.141 -16.609 -4.879 1 68.19 120 VAL B O 1
ATOM 2304 N N . ALA B 1 121 ? -10.25 -14.625 -4.562 1 68.06 121 ALA B N 1
ATOM 2305 C CA . ALA B 1 121 ? -10.992 -14.742 -5.812 1 68.06 121 ALA B CA 1
ATOM 2306 C C . ALA B 1 121 ? -10.047 -14.828 -7.012 1 68.06 121 ALA B C 1
ATOM 2308 O O . ALA B 1 121 ? -10.297 -15.578 -7.953 1 68.06 121 ALA B O 1
ATOM 2309 N N . LEU B 1 122 ? -9.07 -14.07 -6.984 1 65.88 122 LEU B N 1
ATOM 2310 C CA . LEU B 1 122 ? -8.078 -14.125 -8.047 1 65.88 122 LEU B CA 1
ATOM 2311 C C . LEU B 1 122 ? -7.457 -15.516 -8.148 1 65.88 122 LEU B C 1
ATOM 2313 O O . LEU B 1 122 ? -7.277 -16.047 -9.25 1 65.88 122 LEU B O 1
ATOM 2317 N N . THR B 1 123 ? -7.188 -16.078 -7.039 1 62.81 123 THR B N 1
ATOM 2318 C CA . THR B 1 123 ? -6.598 -17.406 -7.023 1 62.81 123 THR B CA 1
ATOM 2319 C C . THR B 1 123 ? -7.562 -18.438 -7.613 1 62.81 123 THR B C 1
ATOM 2321 O O . THR B 1 123 ? -7.152 -19.328 -8.352 1 62.81 123 THR B O 1
ATOM 2324 N N . VAL B 1 124 ? -8.805 -18.281 -7.324 1 61.81 124 VAL B N 1
ATOM 2325 C CA . VAL B 1 124 ? -9.828 -19.203 -7.816 1 61.81 124 VAL B CA 1
ATOM 2326 C C . VAL B 1 124 ? -9.961 -19.062 -9.328 1 61.81 124 VAL B C 1
ATOM 2328 O O . VAL B 1 124 ? -10.016 -20.062 -10.047 1 61.81 124 VAL B O 1
ATOM 2331 N N . VAL B 1 125 ? -10.039 -17.891 -9.812 1 61.38 125 VAL B N 1
ATOM 2332 C CA . VAL B 1 125 ? -10.195 -17.641 -11.242 1 61.38 125 VAL B CA 1
ATOM 2333 C C . VAL B 1 125 ? -9 -18.219 -12.008 1 61.38 125 VAL B C 1
ATOM 2335 O O . VAL B 1 125 ? -9.172 -18.844 -13.062 1 61.38 125 VAL B O 1
ATOM 2338 N N . LEU B 1 126 ? -7.891 -17.938 -11.508 1 59.84 126 LEU B N 1
ATOM 2339 C CA . LEU B 1 126 ? -6.684 -18.438 -12.156 1 59.84 126 LEU B CA 1
ATOM 2340 C C . LEU B 1 126 ? -6.656 -19.969 -12.141 1 59.84 126 LEU B C 1
ATOM 2342 O O . LEU B 1 126 ? -6.215 -20.594 -13.102 1 59.84 126 LEU B O 1
ATOM 2346 N N . CYS B 1 127 ? -7.227 -20.516 -11.102 1 59.09 127 CYS B N 1
ATOM 2347 C CA . CYS B 1 127 ? -7.324 -21.969 -10.977 1 59.09 127 CYS B CA 1
ATOM 2348 C C . CYS B 1 127 ? -8.312 -22.531 -11.984 1 59.09 127 CYS B C 1
ATOM 2350 O O . CYS B 1 127 ? -8.07 -23.594 -12.57 1 59.09 127 CYS B O 1
ATOM 2352 N N . LEU B 1 128 ? -9.453 -21.969 -12.055 1 56.19 128 LEU B N 1
ATOM 2353 C CA . LEU B 1 128 ? -10.469 -22.453 -12.977 1 56.19 128 LEU B CA 1
ATOM 2354 C C . LEU B 1 128 ? -9.945 -22.484 -14.406 1 56.19 128 LEU B C 1
ATOM 2356 O O . LEU B 1 128 ? -10.328 -23.359 -15.188 1 56.19 128 LEU B O 1
ATOM 2360 N N . GLN B 1 129 ? -9.172 -21.516 -14.766 1 54.88 129 GLN B N 1
ATOM 2361 C CA . GLN B 1 129 ? -8.695 -21.469 -16.141 1 54.88 129 GLN B CA 1
ATOM 2362 C C . GLN B 1 129 ? -7.672 -22.562 -16.422 1 54.88 129 GLN B C 1
ATOM 2364 O O . GLN B 1 129 ? -7.605 -23.094 -17.531 1 54.88 129 GLN B O 1
ATOM 2369 N N . GLY B 1 130 ? -6.746 -22.938 -15.539 1 55.31 130 GLY B N 1
ATOM 2370 C CA . GLY B 1 130 ? -5.633 -23.797 -15.906 1 55.31 130 GLY B CA 1
ATOM 2371 C C . GLY B 1 130 ? -5.488 -25 -15.008 1 55.31 130 GLY B C 1
ATOM 2372 O O . GLY B 1 130 ? -4.59 -25.828 -15.211 1 55.31 130 GLY B O 1
ATOM 2373 N N . GLY B 1 131 ? -6.379 -25.359 -14.156 1 59.38 131 GLY B N 1
ATOM 2374 C CA . GLY B 1 131 ? -6.121 -26.312 -13.086 1 59.38 131 GLY B CA 1
ATOM 2375 C C . GLY B 1 131 ? -5.348 -25.703 -11.922 1 59.38 131 GLY B C 1
ATOM 2376 O O . GLY B 1 131 ? -4.621 -24.719 -12.102 1 59.38 131 GLY B O 1
ATOM 2377 N N . GLY B 1 132 ? -5.613 -26.094 -10.711 1 69.5 132 GLY B N 1
ATOM 2378 C CA . GLY B 1 132 ? -5.07 -25.562 -9.477 1 69.5 132 GLY B CA 1
ATOM 2379 C C . GLY B 1 132 ? -3.561 -25.422 -9.492 1 69.5 132 GLY B C 1
ATOM 2380 O O . GLY B 1 132 ? -3.018 -24.406 -9.07 1 69.5 132 GLY B O 1
ATOM 2381 N N . SER B 1 133 ? -2.857 -26.453 -10.195 1 79.75 133 SER B N 1
ATOM 2382 C CA . SER B 1 133 ? -1.397 -26.469 -10.203 1 79.75 133 SER B CA 1
ATOM 2383 C C . SER B 1 133 ? -0.847 -25.422 -11.172 1 79.75 133 SER B C 1
ATOM 2385 O O . SER B 1 133 ? 0.085 -24.688 -10.844 1 79.75 133 SER B O 1
ATOM 2387 N N . ALA B 1 134 ? -1.354 -25.359 -12.398 1 81 134 ALA B N 1
ATOM 2388 C CA . ALA B 1 134 ? -0.901 -24.406 -13.398 1 81 134 ALA B CA 1
ATOM 2389 C C . ALA B 1 134 ? -1.064 -22.969 -12.898 1 81 134 ALA B C 1
ATOM 2391 O O . ALA B 1 134 ? -0.208 -22.109 -13.141 1 81 134 ALA B O 1
ATOM 2392 N N . TYR B 1 135 ? -2.041 -22.781 -12.227 1 79.44 135 TYR B N 1
ATOM 2393 C CA . TYR B 1 135 ? -2.316 -21.484 -11.648 1 79.44 135 TYR B CA 1
ATOM 2394 C C . TYR B 1 135 ? -1.219 -21.078 -10.672 1 79.44 135 TYR B C 1
ATOM 2396 O O . TYR B 1 135 ? -0.69 -19.969 -10.75 1 79.44 135 TYR B O 1
ATOM 2404 N N . TRP B 1 136 ? -0.898 -21.938 -9.812 1 85.75 136 TRP B N 1
ATOM 2405 C CA . TRP B 1 136 ? 0.102 -21.625 -8.797 1 85.75 136 TRP B CA 1
ATOM 2406 C C . TRP B 1 136 ? 1.486 -21.484 -9.422 1 85.75 136 TRP B C 1
ATOM 2408 O O . TRP B 1 136 ? 2.309 -20.688 -8.953 1 85.75 136 TRP B O 1
ATOM 2418 N N . GLN B 1 137 ? 1.686 -22.141 -10.492 1 87.06 137 GLN B N 1
ATOM 2419 C CA . GLN B 1 137 ? 2.936 -21.953 -11.219 1 87.06 137 GLN B CA 1
ATOM 2420 C C . GLN B 1 137 ? 3.027 -20.547 -11.789 1 87.06 137 GLN B C 1
ATOM 2422 O O . GLN B 1 137 ? 4.098 -19.922 -11.773 1 87.06 137 GLN B O 1
ATOM 2427 N N . LEU B 1 138 ? 1.92 -20.062 -12.266 1 84.06 138 LEU B N 1
ATOM 2428 C CA . LEU B 1 138 ? 1.874 -18.703 -12.789 1 84.06 138 LEU B CA 1
ATOM 2429 C C . LEU B 1 138 ? 2.066 -17.688 -11.664 1 84.06 138 LEU B C 1
ATOM 2431 O O . LEU B 1 138 ? 2.777 -16.703 -11.836 1 84.06 138 LEU B O 1
ATOM 2435 N N . ILE B 1 139 ? 1.389 -17.875 -10.516 1 84.06 139 ILE B N 1
ATOM 2436 C CA . ILE B 1 139 ? 1.527 -17 -9.367 1 84.06 139 ILE B CA 1
ATOM 2437 C C . ILE B 1 139 ? 2.988 -16.953 -8.914 1 84.06 139 ILE B C 1
ATOM 2439 O O . ILE B 1 139 ? 3.514 -15.891 -8.586 1 84.06 139 ILE B O 1
ATOM 2443 N N . ARG B 1 140 ? 3.59 -18.109 -8.914 1 90.81 140 ARG B N 1
ATOM 2444 C CA . ARG B 1 140 ? 4.996 -18.188 -8.531 1 90.81 140 ARG B CA 1
ATOM 2445 C C . ARG B 1 140 ? 5.871 -17.375 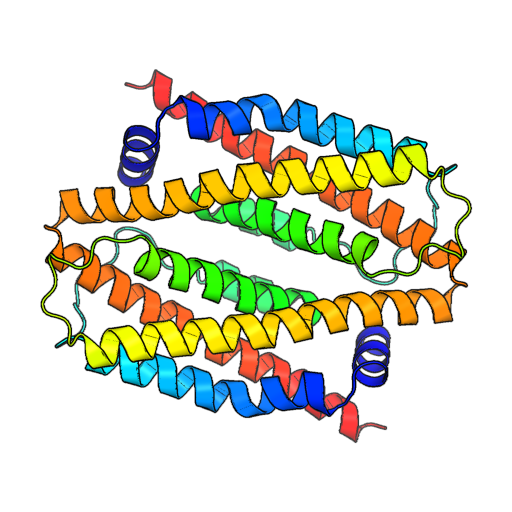-9.477 1 90.81 140 ARG B C 1
ATOM 2447 O O . ARG B 1 140 ? 6.746 -16.625 -9.031 1 90.81 140 ARG B O 1
ATOM 2454 N N . LYS B 1 141 ? 5.598 -17.438 -10.766 1 88.75 141 LYS B N 1
ATOM 2455 C CA . LYS B 1 141 ? 6.328 -16.656 -11.766 1 88.75 141 LYS B CA 1
ATOM 2456 C C . LYS B 1 141 ? 6.129 -15.164 -11.539 1 88.75 141 LYS B C 1
ATOM 2458 O O . LYS B 1 141 ? 7.094 -14.398 -11.555 1 88.75 141 LYS B O 1
ATOM 2463 N N . GLU B 1 142 ? 4.879 -14.781 -11.414 1 84.56 142 GLU B N 1
ATOM 2464 C CA . GLU B 1 142 ? 4.562 -13.375 -11.195 1 84.56 142 GLU B CA 1
ATOM 2465 C C . GLU B 1 142 ? 5.188 -12.867 -9.898 1 84.56 142 GLU B C 1
ATOM 2467 O O . GLU B 1 142 ? 5.656 -11.727 -9.836 1 84.56 142 GLU B O 1
ATOM 2472 N N . THR B 1 143 ? 5.141 -13.68 -8.859 1 90.31 143 THR B N 1
ATOM 2473 C CA . THR B 1 143 ? 5.75 -13.328 -7.582 1 90.31 143 THR B CA 1
ATOM 2474 C C . THR B 1 143 ? 7.246 -13.062 -7.754 1 90.31 143 THR B C 1
ATOM 2476 O O . THR B 1 143 ? 7.781 -12.102 -7.195 1 90.31 143 THR B O 1
ATOM 2479 N N . GLN B 1 144 ? 7.895 -13.914 -8.523 1 93.31 144 GLN B N 1
ATOM 2480 C CA . GLN B 1 144 ? 9.312 -13.711 -8.805 1 93.31 144 GLN B CA 1
ATOM 2481 C C . GLN B 1 144 ? 9.555 -12.352 -9.453 1 93.31 144 GLN B C 1
ATOM 2483 O O . GLN B 1 144 ? 10.484 -11.633 -9.07 1 93.31 144 GLN B O 1
ATOM 2488 N N . LEU B 1 145 ? 8.758 -11.992 -10.445 1 89.69 145 LEU B N 1
ATOM 2489 C CA . LEU B 1 145 ? 8.891 -10.719 -11.148 1 89.69 145 LEU B CA 1
ATOM 2490 C C . LEU B 1 145 ? 8.703 -9.547 -10.188 1 89.69 145 LEU B C 1
ATOM 2492 O O . LEU B 1 145 ? 9.477 -8.586 -10.219 1 89.69 145 LEU B O 1
ATOM 2496 N N . HIS B 1 146 ? 7.684 -9.672 -9.328 1 89.56 146 HIS B N 1
ATOM 2497 C CA . HIS B 1 146 ? 7.445 -8.617 -8.344 1 89.56 146 HIS B CA 1
ATOM 2498 C C . HIS B 1 146 ? 8.633 -8.469 -7.398 1 89.56 146 HIS B C 1
ATOM 2500 O O . HIS B 1 146 ? 9.086 -7.352 -7.141 1 89.56 146 HIS B O 1
ATOM 2506 N N . LEU B 1 147 ? 9.148 -9.555 -6.883 1 94 147 LEU B N 1
ATOM 2507 C CA . LEU B 1 147 ? 10.242 -9.5 -5.918 1 94 147 LEU B CA 1
ATOM 2508 C C . LEU B 1 147 ? 11.5 -8.922 -6.555 1 94 147 LEU B C 1
ATOM 2510 O O . LEU B 1 147 ? 12.25 -8.188 -5.906 1 94 147 LEU B O 1
ATOM 2514 N N . GLU B 1 148 ? 11.703 -9.266 -7.793 1 94.88 148 GLU B N 1
ATOM 2515 C CA . GLU B 1 148 ? 12.844 -8.711 -8.508 1 94.88 148 GLU B CA 1
ATOM 2516 C C . GLU B 1 148 ? 12.711 -7.199 -8.672 1 94.88 148 GLU B C 1
ATOM 2518 O O . GLU B 1 148 ? 13.68 -6.461 -8.516 1 94.88 148 GLU B O 1
ATOM 2523 N N . GLN B 1 149 ? 11.539 -6.77 -9.07 1 92 149 GLN B N 1
ATOM 2524 C CA . GLN B 1 149 ? 11.312 -5.336 -9.219 1 92 149 GLN B CA 1
ATOM 2525 C C . GLN B 1 149 ? 11.438 -4.613 -7.883 1 92 149 GLN B C 1
ATOM 2527 O O . GLN B 1 149 ? 11.953 -3.492 -7.824 1 92 149 GLN B O 1
ATOM 2532 N N . LEU B 1 150 ? 10.969 -5.199 -6.793 1 93.31 150 LEU B N 1
ATOM 2533 C CA . LEU B 1 150 ? 11.102 -4.605 -5.465 1 93.31 150 LEU B CA 1
ATOM 2534 C C . LEU B 1 150 ? 12.562 -4.5 -5.059 1 93.31 150 LEU B C 1
ATOM 2536 O O . LEU B 1 150 ? 12.969 -3.514 -4.438 1 93.31 150 LEU B O 1
ATOM 2540 N N . ASP B 1 151 ? 13.281 -5.543 -5.383 1 93.38 151 ASP B N 1
ATOM 2541 C CA . ASP B 1 151 ? 14.719 -5.512 -5.117 1 93.38 151 ASP B CA 1
ATOM 2542 C C . ASP B 1 151 ? 15.375 -4.328 -5.82 1 93.38 151 ASP B C 1
ATOM 2544 O O . ASP B 1 151 ? 16.219 -3.637 -5.23 1 93.38 151 ASP B O 1
ATOM 2548 N N . LEU B 1 152 ? 15.023 -4.152 -7.055 1 93 152 LEU B N 1
ATOM 2549 C CA . LEU B 1 152 ? 15.562 -3.029 -7.816 1 93 152 LEU B CA 1
ATOM 2550 C C . LEU B 1 152 ? 15.148 -1.701 -7.191 1 93 152 LEU B C 1
ATOM 2552 O O . LEU B 1 152 ? 15.953 -0.766 -7.129 1 93 152 LEU B O 1
ATOM 2556 N N . LEU B 1 153 ? 13.992 -1.624 -6.781 1 91.25 153 LEU B N 1
ATOM 2557 C CA . LEU B 1 153 ? 13.477 -0.412 -6.152 1 91.25 153 LEU B CA 1
ATOM 2558 C C . LEU B 1 153 ? 14.242 -0.09 -4.875 1 91.25 153 LEU B C 1
ATOM 2560 O O . LEU B 1 153 ? 14.672 1.049 -4.676 1 91.25 153 LEU B O 1
ATOM 2564 N N . VAL B 1 154 ? 14.406 -1.037 -4.031 1 90.94 154 VAL B N 1
ATOM 2565 C CA . VAL B 1 154 ? 15.078 -0.816 -2.758 1 90.94 154 VAL B CA 1
ATOM 2566 C C . VAL B 1 154 ? 16.531 -0.432 -3.006 1 90.94 154 VAL B C 1
ATOM 2568 O O . VAL B 1 154 ? 17.094 0.402 -2.289 1 90.94 154 VAL B O 1
ATOM 2571 N N . ASN B 1 155 ? 17.172 -1.059 -3.973 1 88.56 155 ASN B N 1
ATOM 2572 C CA . ASN B 1 155 ? 18.531 -0.672 -4.34 1 88.56 155 ASN B CA 1
ATOM 2573 C C . ASN B 1 155 ? 18.609 0.796 -4.75 1 88.56 155 ASN B C 1
ATOM 2575 O O . ASN B 1 155 ? 19.578 1.485 -4.438 1 88.56 155 ASN B O 1
ATOM 2579 N N . SER B 1 156 ? 17.609 1.169 -5.469 1 87.5 156 SER B N 1
ATOM 2580 C CA . SER B 1 156 ? 17.547 2.57 -5.871 1 87.5 156 SER B CA 1
ATOM 2581 C C . SER B 1 156 ? 17.391 3.486 -4.66 1 87.5 156 SER B C 1
ATOM 2583 O O . SER B 1 156 ? 17.953 4.586 -4.629 1 87.5 156 SER B O 1
ATOM 2585 N N . ILE B 1 157 ? 16.625 3.119 -3.744 1 83 157 ILE B N 1
ATOM 2586 C CA . ILE B 1 157 ? 16.438 3.871 -2.508 1 83 157 ILE B CA 1
ATOM 2587 C C . ILE B 1 157 ? 17.766 3.988 -1.771 1 83 157 ILE B C 1
ATOM 2589 O O . ILE B 1 157 ? 18.141 5.074 -1.323 1 83 157 ILE B O 1
ATOM 2593 N N . ARG B 1 158 ? 18.422 2.891 -1.622 1 81.88 158 ARG B N 1
ATOM 2594 C CA . ARG B 1 158 ? 19.703 2.838 -0.932 1 81.88 158 ARG B CA 1
ATOM 2595 C C . ARG B 1 158 ? 20.703 3.807 -1.559 1 81.88 158 ARG B C 1
ATOM 2597 O O . ARG B 1 158 ? 21.422 4.516 -0.847 1 81.88 158 ARG B O 1
ATOM 2604 N N . SER B 1 159 ? 20.719 3.828 -2.859 1 80.38 159 SER B N 1
ATOM 2605 C CA . SER B 1 159 ? 21.656 4.691 -3.576 1 80.38 159 SER B CA 1
ATOM 2606 C C . SER B 1 159 ? 21.328 6.164 -3.357 1 80.38 159 SER B C 1
ATOM 2608 O O . SER B 1 159 ? 22.234 7.008 -3.312 1 80.38 159 SER B O 1
ATOM 2610 N N . SER B 1 160 ? 20.078 6.508 -3.229 1 74.69 160 SER B N 1
ATOM 2611 C CA . SER B 1 160 ? 19.656 7.891 -3.037 1 74.69 160 SER B CA 1
ATOM 2612 C C . SER B 1 160 ? 19.969 8.375 -1.627 1 74.69 160 SER B C 1
ATOM 2614 O O . SER B 1 160 ? 20.188 9.57 -1.41 1 74.69 160 SER B O 1
ATOM 2616 N N . VAL B 1 161 ? 19.938 7.531 -0.673 1 71.12 161 VAL B N 1
ATOM 2617 C CA . VAL B 1 161 ? 20.172 7.902 0.719 1 71.12 161 VAL B CA 1
ATOM 2618 C C . VAL B 1 161 ? 21.672 7.992 0.98 1 71.12 161 VAL B C 1
ATOM 2620 O O . VAL B 1 161 ? 22.125 8.812 1.784 1 71.12 161 VAL B O 1
ATOM 2623 N N . VAL B 1 162 ? 22.531 7.121 0.437 1 68.75 162 VAL B N 1
ATOM 2624 C CA . VAL B 1 162 ? 23.969 7.125 0.634 1 68.75 162 VAL B CA 1
ATOM 2625 C C . VAL B 1 162 ? 24.594 8.328 -0.078 1 68.75 162 VAL B C 1
ATOM 2627 O O . VAL B 1 162 ? 25.516 8.945 0.436 1 68.75 162 VAL B O 1
ATOM 2630 N N . SER B 1 163 ? 24.188 8.711 -1.278 1 60.47 163 SER B N 1
ATOM 2631 C CA . SER B 1 163 ? 24.75 9.852 -1.99 1 60.47 163 SER B CA 1
ATOM 2632 C C . SER B 1 163 ? 24.531 11.148 -1.223 1 60.47 163 SER B C 1
ATOM 2634 O O . SER B 1 163 ? 25.328 12.078 -1.308 1 60.47 163 SER B O 1
ATOM 2636 N N . THR B 1 164 ? 23.594 11.367 -0.533 1 52.44 164 THR B N 1
ATOM 2637 C CA . THR B 1 164 ? 23.359 12.617 0.181 1 52.44 164 THR B CA 1
ATOM 2638 C C . THR B 1 164 ? 24.234 12.703 1.423 1 52.44 164 THR B C 1
ATOM 2640 O O . THR B 1 164 ? 24.484 13.797 1.938 1 52.44 164 THR B O 1
ATOM 2643 N N . SER B 1 165 ? 24.609 11.641 2.092 1 48.69 165 SER B N 1
ATOM 2644 C CA . SER B 1 165 ? 25.484 11.727 3.252 1 48.69 165 SER B CA 1
ATOM 2645 C C . SER B 1 165 ? 26.875 12.25 2.863 1 48.69 165 SER B C 1
ATOM 2647 O O . SER B 1 165 ? 27.625 12.711 3.717 1 48.69 165 SER B O 1
ATOM 2649 N N . VAL B 1 166 ? 27.453 12.195 1.578 1 46.62 166 VAL B N 1
ATOM 2650 C CA . VAL B 1 166 ? 28.812 12.625 1.234 1 46.62 166 VAL B CA 1
ATOM 2651 C C . VAL B 1 166 ? 28.812 14.117 0.934 1 46.62 166 VAL B C 1
ATOM 2653 O O . VAL B 1 166 ? 29.875 14.734 0.842 1 46.62 166 VAL B O 1
ATOM 2656 N N . GLN B 1 167 ? 27.828 14.719 0.576 1 38.81 167 GLN B N 1
ATOM 2657 C CA . GLN B 1 167 ? 28.031 16.109 0.199 1 38.81 167 GLN B CA 1
ATOM 2658 C C . GLN B 1 167 ? 27.922 17.031 1.411 1 38.81 167 GLN B C 1
ATOM 2660 O O . GLN B 1 167 ? 28.078 18.25 1.29 1 38.81 167 GLN B O 1
ATOM 2665 N N . GLY B 1 168 ? 27.625 16.516 2.611 1 35.78 168 GLY B N 1
ATOM 2666 C CA . GLY B 1 168 ? 27.891 17.453 3.691 1 35.78 168 GLY B CA 1
ATOM 2667 C C . GLY B 1 168 ? 29.234 17.219 4.371 1 35.78 168 GLY B C 1
ATOM 2668 O O . GLY B 1 168 ? 29.766 16.109 4.348 1 35.78 168 GLY B O 1
#

InterPro domains:
  IPR009079 Four-helical cytokine-like, core [G3DSA:1.20.1250.10] (15-162)
  IPR009079 Four-helical cytokine-like, core [SSF47266] (18-155)